Protein AF-C7J138-F1 (afdb_monomer_lite)

Sequence (191 aa):
WPRSAPASRGGRRAARASAFHPDVSRAVESLQAEFREVDRALALNSARVSAAFHAAHVAPHHFGGSTGYGHDDGGGREVLDSVFAQIVGAEAAIVRPQFFSGTHAIACALFALLRPGHELLAVAGPPYDTLEEVIGIRGSANVGSLKDFGVAYREVPQMVALIGMLLQMLSDLRPDAPSYKDLVVIRGARA

Radius of gyration: 26.56 Å; chains: 1; bounding box: 60×63×72 Å

pLDDT: mean 81.65, std 18.49, range [28.27, 98.25]

Secondary structure (DSSP, 8-state):
---PPP---------PPPSS-HHHHHHHHHTHHHHHHHHHHHHHHHHHHHHHHHHTT--GGGGS---SS-TT-TTHHHHHHHHHHHHHT-S-----TT--SHHHHHHHHHHHH--TT-EEEE-SSSPPHHHHHHHTSSS-TTSS-TTTTT-EEEEPPHHHHHHHHHHHHHHHTSTT----TT----PPPP-

InterPro domains:
  IPR009651 Putative methionine gamma-lyase [PF06838] (25-157)
  IPR009651 Putative methionine gamma-lyase [PTHR46658] (15-158)
  IPR015421 Pyridoxal phosphate-dependent transferase, major domain [G3DSA:3.40.640.10] (72-163)
  IPR015424 Pyridoxal phosphate-dependent transferase [SSF53383] (49-157)

Structure (mmCIF, N/CA/C/O backbone):
data_AF-C7J138-F1
#
_entry.id   AF-C7J138-F1
#
loop_
_atom_site.group_PDB
_atom_site.id
_atom_site.type_symbol
_atom_site.label_atom_id
_atom_site.label_alt_id
_atom_site.label_comp_id
_atom_site.label_asym_id
_atom_site.label_entity_id
_atom_site.label_seq_id
_atom_site.pdbx_PDB_ins_code
_atom_site.Cartn_x
_atom_site.Cartn_y
_atom_site.Cartn_z
_atom_site.occupancy
_atom_site.B_iso_or_equiv
_atom_site.auth_seq_id
_atom_site.auth_comp_id
_atom_site.auth_asym_id
_atom_site.auth_atom_id
_atom_site.pdbx_PDB_model_num
ATOM 1 N N . TRP A 1 1 ? 34.414 29.090 -50.075 1.00 43.50 1 TRP A N 1
ATOM 2 C CA . TRP A 1 1 ? 34.057 29.599 -48.734 1.00 43.50 1 TRP A CA 1
ATOM 3 C C . TRP A 1 1 ? 35.304 29.620 -47.855 1.00 43.50 1 TRP A C 1
ATOM 5 O O . TRP A 1 1 ? 36.028 28.629 -47.894 1.00 43.50 1 TRP A O 1
ATOM 15 N N . PRO A 1 2 ? 35.627 30.722 -47.150 1.00 48.31 2 PRO A N 1
ATOM 16 C CA . PRO A 1 2 ? 36.905 30.854 -46.454 1.00 48.31 2 PRO A CA 1
ATOM 17 C C . PRO A 1 2 ? 36.950 29.984 -45.191 1.00 48.31 2 PRO A C 1
ATOM 19 O O . PRO A 1 2 ? 35.950 29.825 -44.493 1.00 48.31 2 PRO A O 1
ATOM 22 N N . ARG A 1 3 ? 38.128 29.405 -44.932 1.00 47.16 3 ARG A N 1
ATOM 23 C CA . ARG A 1 3 ? 38.422 28.527 -43.794 1.00 47.16 3 ARG A CA 1
ATOM 24 C C . ARG A 1 3 ? 38.454 29.353 -42.508 1.00 47.16 3 ARG A C 1
ATOM 26 O O . ARG A 1 3 ? 39.366 30.153 -42.317 1.00 47.16 3 ARG A O 1
ATOM 33 N N . SER A 1 4 ? 37.478 29.160 -41.632 1.00 50.91 4 SER A N 1
ATOM 34 C CA . SER A 1 4 ? 37.487 29.724 -40.284 1.00 50.91 4 SER A CA 1
ATOM 35 C C . SER A 1 4 ? 38.568 29.036 -39.443 1.00 50.91 4 SER A C 1
ATOM 37 O O . SER A 1 4 ? 38.558 27.818 -39.273 1.00 50.91 4 SER A O 1
ATOM 39 N N . ALA A 1 5 ? 39.510 29.829 -38.931 1.00 52.00 5 ALA A N 1
ATOM 40 C CA . ALA A 1 5 ? 40.517 29.401 -37.965 1.00 52.00 5 ALA A CA 1
ATOM 41 C C . ALA A 1 5 ? 39.866 29.018 -36.614 1.00 52.00 5 ALA A C 1
ATOM 43 O O . ALA A 1 5 ? 38.832 29.587 -36.250 1.00 52.00 5 ALA A O 1
ATOM 44 N N . PRO A 1 6 ? 40.443 28.065 -35.857 1.00 50.09 6 PRO A N 1
ATOM 45 C CA . PRO A 1 6 ? 39.811 27.518 -34.663 1.00 50.09 6 PRO A CA 1
ATOM 46 C C . PRO A 1 6 ? 39.916 28.491 -33.483 1.00 50.09 6 PRO A C 1
ATOM 48 O O . PRO A 1 6 ? 41.004 28.793 -32.996 1.00 50.09 6 PRO A O 1
ATOM 51 N N . ALA A 1 7 ? 38.769 28.961 -32.992 1.00 51.12 7 ALA A N 1
ATOM 52 C CA . ALA A 1 7 ? 38.698 29.727 -31.756 1.00 51.12 7 ALA A CA 1
ATOM 53 C C . ALA A 1 7 ? 38.996 28.809 -30.560 1.00 51.12 7 ALA A C 1
ATOM 55 O O . ALA A 1 7 ? 38.211 27.923 -30.214 1.00 51.12 7 ALA A O 1
ATOM 56 N N . SER A 1 8 ? 40.135 29.050 -29.916 1.00 48.84 8 SER A N 1
ATOM 57 C CA . SER A 1 8 ? 40.562 28.454 -28.654 1.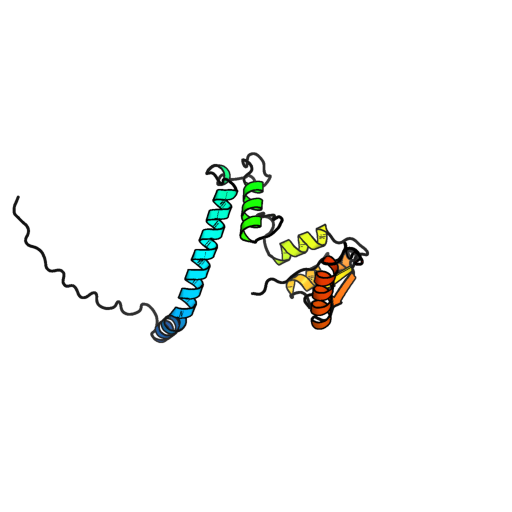00 48.84 8 SER A CA 1
ATOM 58 C C . SER A 1 8 ? 39.623 28.864 -27.512 1.00 48.84 8 SER A C 1
ATOM 60 O O . SER A 1 8 ? 39.899 29.764 -26.723 1.00 48.84 8 SER A O 1
ATOM 62 N N . ARG A 1 9 ? 38.484 28.178 -27.369 1.00 47.19 9 ARG A N 1
ATOM 63 C CA . ARG A 1 9 ? 37.630 28.290 -26.174 1.00 47.19 9 ARG A CA 1
ATOM 64 C C . ARG A 1 9 ? 38.213 27.476 -25.017 1.00 47.19 9 ARG A C 1
ATOM 66 O O . ARG A 1 9 ? 37.604 26.536 -24.523 1.00 47.19 9 ARG A O 1
ATOM 73 N N . GLY A 1 10 ? 39.387 27.887 -24.544 1.00 40.47 10 GLY A N 1
ATOM 74 C CA . GLY A 1 10 ? 39.937 27.502 -23.243 1.00 40.47 10 GLY A CA 1
ATOM 75 C C . GLY A 1 10 ? 39.242 28.254 -22.106 1.00 40.47 10 GLY A C 1
ATOM 76 O O . GLY A 1 10 ? 39.892 28.892 -21.284 1.00 40.47 10 GLY A O 1
ATOM 77 N N . GLY A 1 11 ? 37.908 28.247 -22.085 1.00 44.78 11 GLY A N 1
ATOM 78 C CA . GLY A 1 11 ? 37.133 28.812 -20.990 1.00 44.78 11 GLY A CA 1
ATOM 79 C C . GLY A 1 11 ? 37.154 27.829 -19.833 1.00 44.78 11 GLY A C 1
ATOM 80 O O . GLY A 1 11 ? 36.319 26.929 -19.787 1.00 44.78 11 GLY A O 1
ATOM 81 N N . ARG A 1 12 ? 38.119 27.981 -18.917 1.00 46.66 12 ARG A N 1
ATOM 82 C CA . ARG A 1 12 ? 38.079 27.354 -17.591 1.00 46.66 12 ARG A CA 1
ATOM 83 C C . ARG A 1 12 ? 36.708 27.660 -16.999 1.00 46.66 12 ARG A C 1
ATOM 85 O O . ARG A 1 12 ? 36.438 28.799 -16.629 1.00 46.66 12 ARG A O 1
ATOM 92 N N . ARG A 1 13 ? 35.823 26.662 -17.014 1.00 48.78 13 ARG A N 1
ATOM 93 C CA . ARG A 1 13 ? 34.465 26.734 -16.483 1.00 48.78 13 ARG A CA 1
ATOM 94 C C . ARG A 1 13 ? 34.622 27.033 -14.999 1.00 48.78 13 ARG A C 1
ATOM 96 O O . ARG A 1 13 ? 34.908 26.123 -14.229 1.00 48.78 13 ARG A O 1
ATOM 103 N N . ALA A 1 14 ? 34.554 28.320 -14.648 1.00 51.66 14 ALA A N 1
ATOM 104 C CA . ALA A 1 14 ? 34.588 28.784 -13.273 1.00 51.66 14 ALA A CA 1
ATOM 105 C C . ALA A 1 14 ? 33.637 27.884 -12.491 1.00 51.66 14 ALA A C 1
ATOM 107 O O . ALA A 1 14 ? 32.488 27.706 -12.918 1.00 51.66 14 ALA A O 1
ATOM 108 N N . ALA A 1 15 ? 34.155 27.231 -11.447 1.00 56.03 15 ALA A N 1
ATOM 109 C CA . ALA A 1 15 ? 33.352 26.415 -10.554 1.00 56.03 15 ALA A CA 1
ATOM 110 C C . ALA A 1 15 ? 32.132 27.263 -10.198 1.00 56.03 15 ALA A C 1
ATOM 112 O O . ALA A 1 15 ? 32.286 28.351 -9.642 1.00 56.03 15 ALA A O 1
ATOM 113 N N . ARG A 1 16 ? 30.949 26.853 -10.675 1.00 61.38 16 ARG A N 1
ATOM 114 C CA . ARG A 1 16 ? 29.717 27.602 -10.434 1.00 61.38 16 ARG A CA 1
ATOM 115 C C . ARG A 1 16 ? 29.637 27.751 -8.924 1.00 61.38 16 ARG A C 1
ATOM 117 O O . ARG A 1 16 ? 29.601 26.730 -8.241 1.00 61.38 16 ARG A O 1
ATOM 124 N N . ALA A 1 17 ? 29.690 28.990 -8.431 1.00 67.00 17 ALA A N 1
ATOM 125 C CA . ALA A 1 17 ? 29.470 29.270 -7.022 1.00 67.00 17 ALA A CA 1
ATOM 126 C C . ALA A 1 17 ? 28.215 28.498 -6.605 1.00 67.00 17 ALA A C 1
ATOM 128 O O . ALA A 1 17 ? 27.218 28.532 -7.335 1.00 67.00 17 ALA A O 1
ATOM 129 N N . SER A 1 18 ? 28.312 27.717 -5.526 1.00 72.69 18 SER A N 1
ATOM 130 C CA . SER A 1 18 ? 27.187 26.904 -5.071 1.00 72.69 18 SER A CA 1
ATOM 131 C C . SER A 1 18 ? 25.954 27.797 -4.955 1.00 72.69 18 SER A C 1
ATOM 133 O O . SER A 1 18 ? 26.021 28.871 -4.360 1.00 72.69 18 SER A O 1
ATOM 135 N N . ALA A 1 19 ? 24.839 27.375 -5.555 1.00 85.69 19 ALA A N 1
ATOM 136 C CA . ALA A 1 19 ? 23.574 28.105 -5.473 1.00 85.69 19 ALA A CA 1
ATOM 137 C C . ALA A 1 19 ? 23.004 28.112 -4.042 1.00 85.69 19 ALA A C 1
ATOM 139 O O . ALA A 1 19 ? 22.070 28.856 -3.751 1.00 85.69 19 ALA A O 1
ATOM 140 N N . PHE A 1 20 ? 23.558 27.275 -3.162 1.00 90.69 20 PHE A N 1
ATOM 141 C CA . PHE A 1 20 ? 23.113 27.097 -1.792 1.00 90.69 20 PHE A CA 1
ATOM 142 C C . PHE A 1 20 ? 24.075 27.745 -0.799 1.00 90.69 20 PHE A C 1
ATOM 144 O O . PHE A 1 20 ? 25.273 27.881 -1.055 1.00 90.69 20 PHE A O 1
ATOM 151 N N . HIS A 1 21 ? 23.545 28.091 0.377 1.00 94.88 21 HIS A N 1
ATOM 152 C CA . HIS A 1 21 ? 24.343 28.549 1.513 1.00 94.88 21 HIS A CA 1
ATOM 153 C C . HIS A 1 21 ? 25.529 27.591 1.775 1.00 94.88 21 HIS A C 1
ATOM 155 O O . HIS A 1 21 ? 25.367 26.374 1.607 1.00 94.88 21 HIS A O 1
ATOM 161 N N . PRO A 1 22 ? 26.711 28.079 2.201 1.00 93.56 22 PRO A N 1
ATOM 162 C CA . PRO A 1 22 ? 27.875 27.224 2.439 1.00 93.56 22 PRO A CA 1
ATOM 163 C C . PRO A 1 22 ? 27.611 26.049 3.390 1.00 93.56 22 PRO A C 1
ATOM 165 O O . PRO A 1 22 ? 28.106 24.954 3.140 1.00 93.56 22 PRO A O 1
ATOM 168 N N . ASP A 1 23 ? 26.792 26.236 4.431 1.00 95.94 23 ASP A N 1
ATOM 169 C CA . ASP A 1 23 ? 26.410 25.143 5.343 1.00 95.94 23 ASP A CA 1
ATOM 170 C C . ASP A 1 23 ? 25.598 24.047 4.652 1.00 95.94 23 ASP A C 1
ATOM 172 O O . ASP A 1 23 ? 25.861 22.865 4.853 1.00 95.94 23 ASP A O 1
ATOM 176 N N . VAL A 1 24 ? 24.654 24.433 3.788 1.00 95.69 24 VAL A N 1
ATOM 177 C CA . VAL A 1 24 ? 23.862 23.485 2.993 1.00 95.69 24 VAL A CA 1
ATOM 178 C C . VAL A 1 24 ? 24.769 22.745 2.015 1.00 95.69 24 VAL A C 1
ATOM 180 O O . VAL A 1 24 ? 24.649 21.536 1.862 1.00 95.69 24 VAL A O 1
ATOM 183 N N . SER 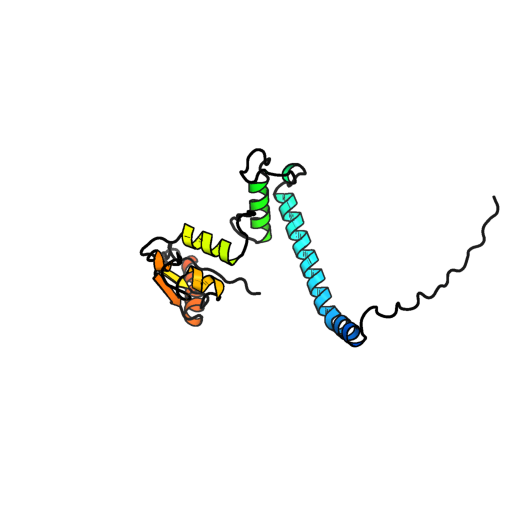A 1 25 ? 25.716 23.455 1.397 1.00 94.19 25 SER A N 1
ATOM 184 C CA . SER A 1 25 ? 26.681 22.853 0.471 1.00 94.19 25 SER A CA 1
ATOM 185 C C . SER A 1 25 ? 27.555 21.813 1.175 1.00 94.19 25 SER A C 1
ATOM 187 O O . SER A 1 25 ? 27.668 20.694 0.687 1.00 94.19 25 SER A O 1
ATOM 189 N N . ARG A 1 26 ? 28.085 22.133 2.365 1.00 95.44 26 ARG A N 1
ATOM 190 C CA . ARG A 1 26 ? 28.844 21.180 3.190 1.00 95.44 26 ARG A CA 1
ATOM 191 C C . ARG A 1 26 ? 28.007 19.975 3.614 1.00 95.44 26 ARG A C 1
ATOM 193 O O . ARG A 1 26 ? 28.499 18.853 3.558 1.00 95.44 26 ARG A O 1
ATOM 200 N N . ALA A 1 27 ? 26.752 20.189 4.011 1.00 96.12 27 ALA A N 1
ATOM 201 C CA . ALA A 1 27 ? 25.849 19.096 4.361 1.00 96.12 27 ALA A CA 1
ATOM 202 C C . ALA A 1 27 ? 25.601 18.168 3.157 1.00 96.12 27 ALA A C 1
ATOM 204 O O . ALA A 1 27 ? 25.760 16.956 3.271 1.00 96.12 27 ALA A O 1
ATOM 205 N N . VAL A 1 28 ? 25.305 18.726 1.979 1.00 94.19 28 VAL A N 1
ATOM 206 C CA . VAL A 1 28 ? 25.118 17.964 0.730 1.00 94.19 28 VAL A CA 1
ATOM 207 C C . VAL A 1 28 ? 26.385 17.212 0.316 1.00 94.19 28 VAL A C 1
ATOM 209 O O . VAL A 1 28 ? 26.294 16.080 -0.158 1.00 94.19 28 VAL A O 1
ATOM 212 N N . GLU A 1 29 ? 27.563 17.814 0.487 1.00 94.56 29 GLU A N 1
ATOM 213 C CA . GLU A 1 29 ? 28.852 17.159 0.235 1.00 94.56 29 GLU A CA 1
ATOM 214 C C . GLU A 1 29 ? 29.094 15.991 1.199 1.00 94.56 29 GLU A C 1
ATOM 216 O O . GLU A 1 29 ? 29.547 14.931 0.769 1.00 94.56 29 GLU A O 1
ATOM 221 N N . SER A 1 30 ? 28.740 16.144 2.480 1.00 96.75 30 SER A N 1
ATOM 222 C CA . SER A 1 30 ? 28.867 15.068 3.471 1.00 96.75 30 SER A CA 1
ATOM 223 C C . SER A 1 30 ? 27.940 13.877 3.208 1.00 96.75 30 SER A C 1
ATOM 225 O O . SER A 1 30 ? 28.296 12.765 3.574 1.00 96.75 30 SER A O 1
ATOM 227 N N . LEU A 1 31 ? 26.814 14.097 2.516 1.00 97.25 31 LEU A N 1
ATOM 228 C CA . LEU A 1 31 ? 25.791 13.085 2.213 1.00 97.25 31 LEU A CA 1
ATOM 229 C C . LEU A 1 31 ? 25.971 12.392 0.847 1.00 97.25 31 LEU A C 1
ATOM 231 O O . LEU A 1 31 ? 25.097 11.662 0.375 1.00 97.25 31 LEU A O 1
ATOM 235 N N . GLN A 1 32 ? 27.087 12.639 0.150 1.00 96.81 32 GLN A N 1
ATOM 236 C CA . GLN A 1 32 ? 27.304 12.094 -1.196 1.00 96.81 32 GLN A CA 1
ATOM 237 C C . GLN A 1 32 ? 27.364 10.563 -1.228 1.00 96.81 32 GLN A C 1
ATOM 239 O O . GLN A 1 32 ? 27.041 9.966 -2.256 1.00 96.81 32 GLN A O 1
ATOM 244 N N . ALA A 1 33 ? 27.798 9.913 -0.146 1.00 97.19 33 ALA A N 1
ATOM 245 C CA . ALA A 1 33 ? 27.823 8.456 -0.077 1.00 97.19 33 ALA A CA 1
ATOM 246 C C . ALA A 1 33 ? 26.398 7.885 0.002 1.00 97.19 33 ALA A C 1
ATOM 248 O O . ALA A 1 33 ? 26.063 6.960 -0.733 1.00 97.19 33 ALA A O 1
ATOM 249 N N . GLU A 1 34 ? 25.542 8.495 0.814 1.00 97.00 34 GLU A N 1
ATOM 250 C CA . GLU A 1 34 ? 24.139 8.149 1.012 1.00 97.00 34 GLU A CA 1
ATOM 251 C C . GLU A 1 34 ? 23.339 8.358 -0.276 1.00 97.00 34 GLU A C 1
ATOM 253 O O . GLU A 1 34 ? 22.579 7.478 -0.678 1.00 97.00 34 GLU A O 1
ATOM 258 N N . PHE A 1 35 ? 23.561 9.468 -0.989 1.00 97.38 35 PHE A N 1
ATOM 259 C CA . PHE A 1 35 ? 22.922 9.694 -2.289 1.00 97.38 35 PHE A CA 1
ATOM 260 C C . PHE A 1 35 ? 23.319 8.646 -3.330 1.00 97.38 35 PHE A C 1
ATOM 262 O O . PHE A 1 35 ? 22.464 8.190 -4.083 1.00 97.38 35 PHE A O 1
ATOM 269 N N . ARG A 1 36 ? 24.576 8.181 -3.331 1.00 97.88 36 ARG A N 1
ATOM 270 C CA . ARG A 1 36 ? 24.994 7.081 -4.216 1.00 97.88 36 ARG A CA 1
ATOM 271 C C . ARG A 1 36 ? 24.290 5.766 -3.888 1.00 97.88 36 ARG A C 1
ATOM 273 O O . ARG A 1 36 ? 23.996 5.004 -4.807 1.00 97.88 36 ARG A O 1
ATOM 280 N N . GLU A 1 37 ? 24.020 5.483 -2.616 1.00 97.69 37 GLU A N 1
ATOM 281 C CA . GLU A 1 37 ? 23.239 4.301 -2.231 1.00 97.69 37 GLU A CA 1
ATOM 282 C C . GLU A 1 37 ? 21.772 4.427 -2.657 1.00 97.69 37 GLU A C 1
ATOM 284 O O . GLU A 1 37 ? 21.198 3.467 -3.177 1.00 97.69 37 GLU A O 1
ATOM 289 N N . VAL A 1 38 ? 21.187 5.623 -2.544 1.00 96.69 38 VAL A N 1
ATOM 290 C CA . VAL A 1 38 ? 19.847 5.909 -3.080 1.00 96.69 38 VAL A CA 1
ATOM 291 C C . VAL A 1 38 ? 19.811 5.727 -4.601 1.00 96.69 38 VAL A C 1
ATOM 293 O O . VAL A 1 38 ? 18.908 5.060 -5.102 1.00 96.69 38 VAL A O 1
ATOM 296 N N . ASP A 1 39 ? 20.807 6.227 -5.339 1.00 98.25 39 ASP A N 1
ATOM 297 C CA . ASP A 1 39 ? 20.901 6.063 -6.798 1.00 98.25 39 ASP A CA 1
ATOM 298 C C . ASP A 1 39 ? 21.000 4.584 -7.205 1.00 98.25 39 ASP A C 1
ATOM 300 O O . ASP A 1 39 ? 20.366 4.143 -8.168 1.00 98.25 39 ASP A O 1
ATOM 304 N N . ARG A 1 40 ? 21.762 3.782 -6.449 1.00 97.81 40 ARG A N 1
ATOM 305 C CA . ARG A 1 40 ? 21.845 2.326 -6.647 1.00 97.81 40 ARG A CA 1
ATOM 306 C C . ARG A 1 40 ? 20.496 1.653 -6.412 1.00 97.81 40 ARG A C 1
ATOM 308 O O . ARG A 1 40 ? 20.063 0.855 -7.245 1.00 97.81 40 ARG A O 1
ATOM 315 N N . ALA A 1 41 ? 19.815 1.983 -5.315 1.00 94.44 41 ALA A N 1
ATOM 316 C CA . ALA A 1 41 ? 18.488 1.452 -5.014 1.00 94.44 41 ALA A CA 1
ATOM 317 C C . ALA A 1 41 ? 17.458 1.853 -6.084 1.00 94.44 41 ALA A C 1
ATOM 319 O O . ALA A 1 41 ? 16.662 1.020 -6.522 1.00 94.44 41 ALA A O 1
ATOM 320 N N . LEU A 1 42 ? 17.512 3.099 -6.564 1.00 97.38 42 LEU A N 1
ATOM 321 C CA . LEU A 1 42 ? 16.675 3.599 -7.652 1.00 97.38 42 LEU A CA 1
ATOM 322 C C . LEU A 1 42 ? 16.904 2.811 -8.944 1.00 97.38 42 LEU A C 1
ATOM 324 O O . LEU A 1 42 ? 15.933 2.407 -9.583 1.00 97.38 42 LEU A O 1
ATOM 328 N N . ALA A 1 43 ? 18.160 2.555 -9.321 1.00 97.88 43 ALA A N 1
ATOM 329 C CA . ALA A 1 43 ? 18.486 1.771 -10.511 1.00 97.88 43 ALA A CA 1
ATOM 330 C C . ALA A 1 43 ? 17.941 0.334 -10.414 1.00 97.88 43 ALA A C 1
ATOM 332 O O . ALA A 1 43 ? 17.319 -0.159 -11.358 1.00 97.88 43 ALA A O 1
ATOM 333 N N . LEU A 1 44 ? 18.104 -0.316 -9.256 1.00 96.06 44 LEU A N 1
ATOM 334 C CA . LEU A 1 44 ? 17.579 -1.662 -9.004 1.00 96.06 44 LEU A CA 1
ATOM 335 C C . LEU A 1 44 ? 16.048 -1.704 -9.076 1.00 96.06 44 LEU A C 1
ATOM 337 O O . LEU A 1 44 ? 15.481 -2.574 -9.736 1.00 96.06 44 LEU A O 1
ATOM 341 N N . ASN A 1 45 ? 15.368 -0.754 -8.434 1.00 94.69 45 ASN A N 1
ATOM 342 C CA . ASN A 1 45 ? 13.908 -0.692 -8.446 1.00 94.69 45 ASN A CA 1
ATOM 343 C C . ASN A 1 45 ? 13.361 -0.332 -9.833 1.00 94.69 45 ASN A C 1
ATOM 345 O O . ASN A 1 45 ? 12.382 -0.930 -10.269 1.00 94.69 45 ASN A O 1
ATOM 349 N N . SER A 1 46 ? 14.030 0.554 -10.574 1.00 97.25 46 SER A N 1
ATOM 350 C CA . SER A 1 46 ? 13.664 0.872 -11.961 1.00 97.25 46 SER A CA 1
ATOM 351 C C . SER A 1 46 ? 13.749 -0.364 -12.862 1.00 97.25 46 SER A C 1
ATOM 353 O O . SER A 1 46 ? 12.859 -0.599 -13.679 1.00 97.25 46 SER A O 1
ATOM 355 N N . ALA A 1 47 ? 14.776 -1.201 -12.678 1.00 96.75 47 ALA A N 1
ATOM 356 C CA . ALA A 1 47 ? 14.898 -2.467 -13.396 1.00 96.75 47 ALA A CA 1
ATOM 357 C C . ALA A 1 47 ? 13.777 -3.458 -13.030 1.00 96.75 47 ALA A C 1
ATOM 359 O O . ALA A 1 47 ? 13.223 -4.092 -13.926 1.00 96.75 47 ALA A O 1
ATOM 360 N N . ARG A 1 48 ? 13.391 -3.553 -11.747 1.00 94.94 48 ARG A N 1
ATOM 361 C CA . ARG A 1 48 ? 12.257 -4.388 -11.295 1.00 94.94 48 ARG A CA 1
ATOM 362 C C . ARG A 1 48 ? 10.935 -3.953 -11.924 1.00 94.94 48 ARG A C 1
ATOM 364 O O . ARG A 1 48 ? 10.201 -4.795 -12.427 1.00 94.94 48 ARG A O 1
ATOM 371 N N . VAL A 1 49 ? 10.662 -2.647 -11.943 1.00 97.12 49 VAL A N 1
ATOM 372 C CA . VAL A 1 49 ? 9.458 -2.087 -12.576 1.00 97.12 49 VAL A CA 1
ATOM 373 C C . VAL A 1 49 ? 9.446 -2.396 -14.073 1.00 97.12 49 VAL A C 1
ATOM 375 O O . VAL A 1 49 ? 8.452 -2.904 -14.582 1.00 97.12 49 VAL A O 1
ATOM 378 N N . SER A 1 50 ? 10.560 -2.159 -14.770 1.00 97.88 50 SER A N 1
ATOM 379 C CA . SER A 1 50 ? 10.685 -2.455 -16.204 1.00 97.88 50 SER A CA 1
ATOM 380 C C . SER A 1 50 ? 10.467 -3.943 -16.512 1.00 97.88 50 SER A C 1
ATOM 382 O O . SER A 1 50 ? 9.725 -4.289 -17.432 1.00 97.88 50 SER A O 1
ATOM 384 N N . ALA A 1 51 ? 11.047 -4.834 -15.703 1.00 97.56 51 ALA A N 1
ATOM 385 C CA . ALA A 1 51 ? 10.858 -6.275 -15.838 1.00 97.56 51 ALA A CA 1
ATOM 386 C C . ALA A 1 51 ? 9.394 -6.692 -15.614 1.00 97.56 51 ALA A C 1
ATOM 388 O O . ALA A 1 51 ? 8.865 -7.465 -16.410 1.00 97.56 51 ALA A O 1
ATOM 389 N N . ALA A 1 52 ? 8.725 -6.142 -14.595 1.00 97.25 52 ALA A N 1
ATOM 390 C CA . ALA A 1 52 ? 7.310 -6.408 -14.332 1.00 97.25 52 ALA A CA 1
ATOM 391 C C . ALA A 1 52 ? 6.409 -5.915 -15.478 1.00 97.25 52 ALA A C 1
ATOM 393 O O . ALA A 1 52 ? 5.506 -6.628 -15.910 1.00 97.25 52 ALA A O 1
ATOM 394 N N . PHE A 1 53 ? 6.692 -4.731 -16.032 1.00 97.75 53 PHE A N 1
ATOM 395 C CA . PHE A 1 53 ? 5.977 -4.202 -17.199 1.00 97.75 53 PHE A CA 1
ATOM 396 C C . PHE A 1 53 ? 6.133 -5.115 -18.418 1.00 97.75 53 PHE A C 1
ATOM 398 O O . PHE A 1 53 ? 5.162 -5.380 -19.127 1.00 97.75 53 PHE A O 1
ATOM 405 N N . HIS A 1 54 ? 7.350 -5.608 -18.661 1.00 97.69 54 HIS A N 1
ATOM 406 C CA . HIS A 1 54 ? 7.619 -6.533 -19.755 1.00 97.69 54 HIS A CA 1
ATOM 407 C C . HIS A 1 54 ? 6.895 -7.873 -19.563 1.00 97.69 54 HIS A C 1
ATOM 409 O O . HIS A 1 54 ? 6.241 -8.348 -20.490 1.00 97.69 54 HIS A O 1
ATOM 415 N N . ALA A 1 55 ? 6.968 -8.452 -18.360 1.00 96.88 55 ALA A N 1
ATOM 416 C CA . ALA A 1 55 ? 6.339 -9.728 -18.026 1.00 96.88 55 ALA A CA 1
ATOM 417 C C . ALA A 1 55 ? 4.805 -9.679 -18.109 1.00 96.88 55 ALA A C 1
ATOM 419 O O . ALA A 1 55 ? 4.184 -10.651 -18.526 1.00 96.88 55 ALA A O 1
ATOM 420 N N . ALA A 1 56 ? 4.194 -8.547 -17.755 1.00 95.44 56 ALA A N 1
ATOM 421 C CA . ALA A 1 56 ? 2.751 -8.336 -17.867 1.00 95.44 56 ALA A CA 1
ATOM 422 C C . ALA A 1 56 ? 2.300 -7.861 -19.264 1.00 95.44 56 ALA A C 1
ATOM 424 O O . ALA A 1 56 ? 1.141 -7.494 -19.441 1.00 95.44 56 ALA A O 1
ATOM 425 N N . HIS A 1 57 ? 3.204 -7.836 -20.254 1.00 95.56 57 HIS A N 1
ATOM 426 C CA . HIS A 1 57 ? 2.932 -7.374 -21.619 1.00 95.56 57 HIS A CA 1
ATOM 427 C C . HIS A 1 57 ? 2.250 -5.996 -21.670 1.00 95.56 57 HIS A C 1
ATOM 429 O O . HIS A 1 57 ? 1.321 -5.768 -22.449 1.00 95.56 57 HIS A O 1
ATOM 435 N N . VAL A 1 58 ? 2.715 -5.056 -20.837 1.00 96.25 58 VAL A N 1
ATOM 436 C CA . VAL A 1 58 ? 2.150 -3.706 -20.791 1.00 96.25 58 VAL A CA 1
ATOM 437 C C . VAL A 1 58 ? 2.291 -3.036 -22.163 1.00 96.25 58 VAL A C 1
ATOM 439 O O . VAL A 1 58 ? 3.396 -2.853 -22.672 1.00 96.25 58 VAL A O 1
ATOM 442 N N . ALA A 1 59 ? 1.163 -2.644 -22.752 1.00 94.31 59 ALA A N 1
ATOM 443 C CA . ALA A 1 59 ? 1.075 -2.026 -24.067 1.00 94.31 59 ALA A CA 1
ATOM 444 C C . ALA A 1 59 ? 0.412 -0.635 -23.989 1.00 94.31 59 ALA A C 1
ATOM 446 O O . ALA A 1 59 ? -0.260 -0.330 -23.003 1.00 94.31 59 ALA A O 1
ATOM 447 N N . PRO A 1 60 ? 0.547 0.215 -25.030 1.00 92.50 60 PRO A N 1
ATOM 448 C CA . PRO A 1 60 ? 0.020 1.583 -25.029 1.00 92.50 60 PRO A CA 1
ATOM 449 C C . PRO A 1 60 ? -1.463 1.718 -24.654 1.00 92.50 60 PRO A C 1
ATOM 451 O O . PRO A 1 60 ? -1.838 2.700 -24.023 1.00 92.50 60 PRO A O 1
ATOM 454 N N . HIS A 1 61 ? -2.303 0.736 -24.999 1.00 90.81 61 HIS A N 1
ATOM 455 C CA . HIS A 1 61 ? -3.733 0.775 -24.683 1.00 90.81 61 HIS A CA 1
ATOM 456 C C . HIS A 1 61 ? -4.026 0.665 -23.177 1.00 90.81 61 HIS A C 1
ATOM 458 O O . HIS A 1 61 ? -5.008 1.244 -22.727 1.00 90.81 61 HIS A O 1
ATOM 464 N N . HIS A 1 62 ? -3.154 0.029 -22.382 1.00 92.25 62 HIS A N 1
ATOM 465 C CA . HIS A 1 62 ? -3.296 -0.002 -20.919 1.00 92.25 62 HIS A CA 1
ATOM 466 C C . HIS A 1 62 ? -3.075 1.374 -20.268 1.00 92.25 62 HIS A C 1
ATOM 468 O O . HIS A 1 62 ? -3.481 1.583 -19.131 1.00 92.25 62 HIS A O 1
ATOM 474 N N . PHE A 1 63 ? -2.438 2.319 -20.971 1.00 90.19 63 PHE A N 1
ATOM 475 C CA . PHE A 1 63 ? -2.279 3.705 -20.511 1.00 90.19 63 PHE A CA 1
ATOM 476 C C . PHE A 1 63 ? -3.456 4.604 -20.915 1.00 90.19 63 PHE A C 1
ATOM 478 O O . PHE A 1 63 ? -3.412 5.816 -20.695 1.00 90.19 63 PHE A O 1
ATOM 485 N N . GLY A 1 64 ? -4.496 4.034 -21.533 1.00 87.00 64 GLY A N 1
ATOM 486 C CA . GLY A 1 64 ? -5.744 4.736 -21.792 1.00 87.00 64 GLY A CA 1
ATOM 487 C C . GLY A 1 64 ? -6.437 5.170 -20.497 1.00 87.00 64 GLY A C 1
ATOM 488 O O . GLY A 1 64 ? -6.189 4.642 -19.413 1.00 87.00 64 GLY A O 1
ATOM 489 N N . GLY A 1 65 ? -7.325 6.156 -20.605 1.00 82.31 65 GLY A N 1
ATOM 490 C CA . GLY A 1 65 ? -8.194 6.524 -19.490 1.00 82.31 65 GLY A CA 1
ATOM 491 C C . GLY A 1 65 ? -9.225 5.430 -19.191 1.00 82.31 65 GLY A C 1
ATOM 492 O O . GLY A 1 65 ? -9.615 4.676 -20.076 1.00 82.31 65 GLY A O 1
ATOM 493 N N . SER A 1 66 ? -9.716 5.390 -17.953 1.00 82.94 66 SER A N 1
ATOM 494 C CA . SER A 1 66 ? -10.861 4.568 -17.545 1.00 82.94 66 SER A CA 1
ATOM 495 C C . SER A 1 66 ? -11.916 5.456 -16.887 1.00 82.94 66 SER A C 1
ATOM 497 O O . SER A 1 66 ? -11.584 6.455 -16.249 1.00 82.94 66 SER A O 1
ATOM 499 N N . THR A 1 67 ? -13.192 5.075 -16.988 1.00 82.81 67 THR A N 1
ATOM 500 C CA . THR A 1 67 ? -14.299 5.745 -16.276 1.00 82.81 67 THR A CA 1
ATOM 501 C C . THR A 1 67 ? -14.268 5.514 -14.764 1.00 82.81 67 THR A C 1
ATOM 503 O O . THR A 1 67 ? -15.035 6.129 -14.030 1.00 82.81 67 THR A O 1
ATOM 506 N N . GLY A 1 68 ? -13.419 4.602 -14.283 1.00 79.69 68 GLY A N 1
ATOM 507 C CA . GLY A 1 68 ? -13.392 4.198 -12.879 1.00 79.69 68 GLY A CA 1
ATOM 508 C C . GLY A 1 68 ? -14.341 3.043 -12.542 1.00 79.69 68 GLY A C 1
ATOM 509 O O . GLY A 1 68 ? -14.250 2.513 -11.435 1.00 79.69 68 GLY A O 1
ATOM 510 N N . TYR A 1 69 ? -15.148 2.560 -13.492 1.00 82.00 69 TYR A N 1
ATOM 511 C CA . TYR A 1 69 ? -15.961 1.344 -13.327 1.00 82.00 69 TYR A CA 1
ATOM 512 C C . TYR A 1 69 ? -15.300 0.074 -13.883 1.00 82.00 69 TYR A C 1
ATOM 514 O O . TYR A 1 69 ? -15.687 -1.022 -13.496 1.00 82.00 69 TYR A O 1
ATOM 522 N N . GLY A 1 70 ? -14.260 0.206 -14.715 1.00 78.88 70 GLY A N 1
ATOM 523 C CA . GLY A 1 70 ? -13.588 -0.932 -15.365 1.00 78.88 70 GLY A CA 1
ATOM 524 C C . GLY A 1 70 ? -14.218 -1.345 -16.698 1.00 78.88 70 GLY A C 1
ATOM 525 O O . GLY A 1 70 ? -13.849 -2.362 -17.264 1.00 78.88 70 GLY A O 1
ATOM 526 N N . HIS A 1 71 ? -15.170 -0.567 -17.216 1.00 81.62 71 HIS A N 1
ATOM 527 C CA . HIS A 1 71 ? -15.633 -0.734 -18.592 1.00 81.62 71 HIS A CA 1
ATOM 528 C C . HIS A 1 71 ? -14.564 -0.250 -19.570 1.00 81.62 71 HIS A C 1
ATOM 530 O O . HIS A 1 71 ? -13.951 0.794 -19.330 1.00 81.62 71 HIS A O 1
ATOM 536 N N . ASP A 1 72 ? -14.392 -1.001 -20.659 1.00 79.75 72 ASP A N 1
ATOM 537 C CA . ASP A 1 72 ? -13.544 -0.656 -21.803 1.00 79.75 72 ASP A CA 1
ATOM 538 C C . ASP A 1 72 ? -12.093 -0.285 -21.440 1.00 79.75 72 ASP A C 1
ATOM 540 O O . ASP A 1 72 ? -11.444 0.477 -22.152 1.00 79.75 72 ASP A O 1
ATOM 544 N N . ASP A 1 73 ? -11.556 -0.824 -20.341 1.00 85.06 73 ASP A N 1
ATOM 545 C CA . ASP A 1 73 ? -10.194 -0.520 -19.881 1.00 85.06 73 ASP A CA 1
ATOM 546 C C . ASP A 1 73 ? -9.115 -1.429 -20.494 1.00 85.06 73 ASP A C 1
ATOM 548 O O . ASP A 1 73 ? -7.942 -1.342 -20.128 1.00 85.06 73 ASP A O 1
ATOM 552 N N . GLY A 1 74 ? -9.502 -2.307 -21.425 1.00 83.69 74 GLY A N 1
ATOM 553 C CA . GLY A 1 74 ? -8.591 -3.209 -22.126 1.00 83.69 74 GLY A CA 1
ATOM 554 C C . GLY A 1 74 ? -7.837 -4.171 -21.205 1.00 83.69 74 GLY A C 1
ATOM 555 O O . GLY A 1 74 ? -6.749 -4.596 -21.572 1.00 83.69 74 GLY A O 1
ATOM 556 N N . GLY A 1 75 ? -8.364 -4.480 -20.013 1.00 88.94 75 GLY A N 1
ATOM 557 C CA . GLY A 1 75 ? -7.656 -5.288 -19.014 1.00 88.94 75 GLY A CA 1
ATOM 558 C C . GLY A 1 75 ? -6.567 -4.515 -18.261 1.00 88.94 75 GLY A C 1
ATOM 559 O O . GLY A 1 75 ? -5.714 -5.105 -17.596 1.00 88.94 75 GLY A O 1
ATOM 560 N N . GLY A 1 76 ? -6.560 -3.180 -18.369 1.00 91.44 76 GLY A N 1
ATOM 561 C CA . GLY A 1 76 ? -5.565 -2.321 -17.733 1.00 91.44 76 GLY A CA 1
ATOM 562 C C . GLY A 1 76 ? -5.546 -2.452 -16.208 1.00 91.44 76 GLY A C 1
ATOM 563 O O . GLY A 1 76 ? -4.482 -2.319 -15.605 1.00 91.44 76 GLY A O 1
ATOM 564 N N . ARG A 1 77 ? -6.686 -2.763 -15.574 1.00 91.44 77 ARG A N 1
ATOM 565 C CA . ARG A 1 77 ? -6.777 -3.001 -14.123 1.00 91.44 77 ARG A CA 1
ATOM 566 C C . ARG A 1 77 ? -6.054 -4.261 -13.690 1.00 91.44 77 ARG A C 1
ATOM 568 O O . ARG A 1 77 ? -5.248 -4.209 -12.767 1.00 91.44 77 ARG A O 1
ATOM 575 N N . GLU A 1 78 ? -6.339 -5.373 -14.349 1.00 91.69 78 GLU A N 1
ATOM 576 C CA . GLU A 1 78 ? -5.752 -6.673 -14.050 1.00 91.69 78 GLU A CA 1
ATOM 577 C C . GLU A 1 78 ? -4.245 -6.639 -14.318 1.00 91.69 78 GLU A C 1
ATOM 579 O O . GLU A 1 78 ? -3.448 -7.135 -13.519 1.00 91.69 78 GLU A O 1
ATOM 584 N N . VAL A 1 79 ? -3.837 -5.973 -15.403 1.00 94.69 79 VAL A N 1
ATOM 585 C CA . VAL A 1 79 ? -2.425 -5.746 -15.713 1.00 94.69 79 VAL A CA 1
ATOM 586 C C . VAL A 1 79 ? -1.761 -4.887 -14.638 1.00 94.69 79 VAL A C 1
ATOM 588 O O . VAL A 1 79 ? -0.706 -5.278 -14.141 1.00 94.69 79 VAL A O 1
ATOM 591 N N . LEU A 1 80 ? -2.374 -3.778 -14.213 1.00 94.25 80 LEU A N 1
ATOM 592 C CA . LEU A 1 80 ? -1.851 -2.938 -13.131 1.00 94.25 80 LEU A CA 1
ATOM 593 C C . LEU A 1 80 ? -1.671 -3.725 -11.824 1.00 94.25 80 LEU A C 1
ATOM 595 O O . LEU A 1 80 ? -0.608 -3.651 -11.207 1.00 94.25 80 LEU A O 1
ATOM 599 N N . ASP A 1 81 ? -2.681 -4.499 -11.430 1.00 95.00 81 ASP A N 1
ATOM 600 C CA . ASP A 1 81 ? -2.648 -5.347 -10.236 1.00 95.00 81 ASP A CA 1
ATOM 601 C C . ASP A 1 81 ? -1.514 -6.374 -10.322 1.00 95.00 81 ASP A C 1
ATOM 603 O O . ASP A 1 81 ? -0.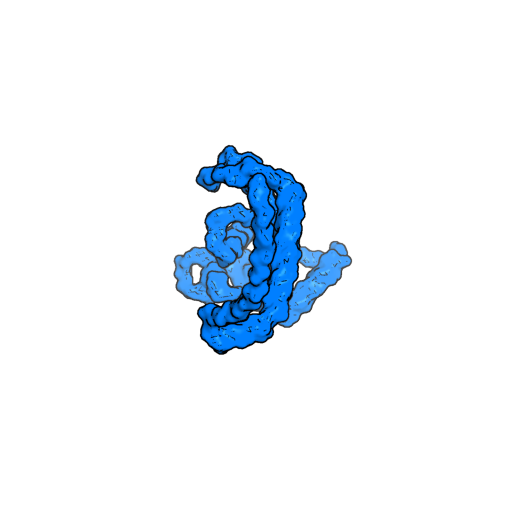714 -6.504 -9.393 1.00 95.00 81 ASP A O 1
ATOM 607 N N . SER A 1 82 ? -1.379 -7.049 -11.466 1.00 95.88 82 SER A N 1
ATOM 608 C CA . SER A 1 82 ? -0.319 -8.038 -11.682 1.00 95.88 82 SER A CA 1
ATOM 609 C C . SER A 1 82 ? 1.085 -7.422 -11.642 1.00 95.88 82 SER A C 1
ATOM 611 O O . SER A 1 82 ? 1.993 -7.989 -11.031 1.00 95.88 82 SER A O 1
ATOM 613 N N . VAL A 1 83 ? 1.267 -6.237 -12.235 1.00 97.19 83 VAL A N 1
ATOM 614 C CA . VAL A 1 83 ? 2.537 -5.503 -12.233 1.00 97.19 83 VAL A CA 1
ATOM 615 C C . VAL A 1 83 ? 2.922 -5.122 -10.809 1.00 97.19 83 VAL A C 1
ATOM 617 O O . VAL A 1 83 ? 4.060 -5.346 -10.398 1.00 97.19 83 VAL A O 1
ATOM 620 N N . PHE A 1 84 ? 1.981 -4.586 -10.030 1.00 96.00 84 PHE A N 1
ATOM 621 C CA . PHE A 1 84 ? 2.245 -4.230 -8.640 1.00 96.00 84 PHE A CA 1
ATOM 622 C C . PHE A 1 84 ? 2.557 -5.454 -7.782 1.00 96.00 84 PHE A C 1
ATOM 624 O O . PHE A 1 84 ? 3.535 -5.407 -7.039 1.00 96.00 84 PHE A O 1
ATOM 631 N N . ALA A 1 85 ? 1.802 -6.549 -7.923 1.00 95.81 85 ALA A N 1
ATOM 632 C CA . ALA A 1 85 ? 2.068 -7.802 -7.213 1.00 95.81 85 ALA A CA 1
ATOM 633 C C . ALA A 1 85 ? 3.505 -8.290 -7.456 1.00 95.81 85 ALA A C 1
ATOM 635 O O . ALA A 1 85 ? 4.227 -8.593 -6.506 1.00 95.81 85 ALA A O 1
ATOM 636 N N . GLN A 1 86 ? 3.967 -8.255 -8.711 1.00 94.88 86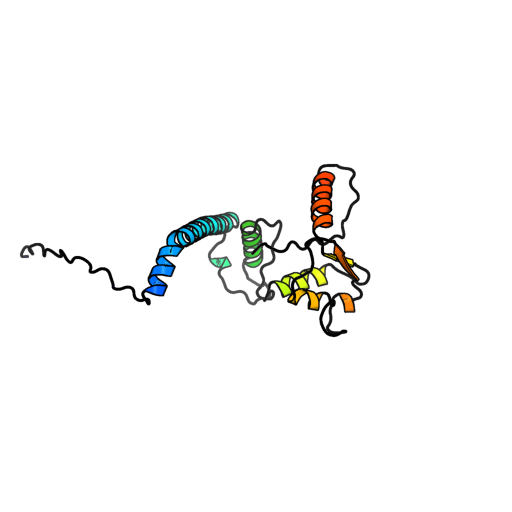 GLN A N 1
ATOM 637 C CA . GLN A 1 86 ? 5.344 -8.610 -9.062 1.00 94.88 86 GLN A CA 1
ATOM 638 C C . GLN A 1 86 ? 6.382 -7.651 -8.461 1.00 94.88 86 GLN A C 1
ATOM 640 O O . GLN A 1 86 ? 7.394 -8.106 -7.931 1.00 94.88 86 GLN A O 1
ATOM 645 N N . ILE A 1 87 ? 6.145 -6.334 -8.514 1.00 93.56 87 ILE A N 1
ATOM 646 C CA . ILE A 1 87 ? 7.086 -5.325 -7.994 1.00 93.56 87 ILE A CA 1
ATOM 647 C C . ILE A 1 87 ? 7.289 -5.476 -6.484 1.00 93.56 87 ILE A C 1
ATOM 649 O O . ILE A 1 87 ? 8.423 -5.382 -6.011 1.00 93.56 87 ILE A O 1
ATOM 653 N N . VAL A 1 88 ? 6.208 -5.698 -5.730 1.00 90.00 88 VAL A N 1
ATOM 654 C CA . VAL A 1 88 ? 6.274 -5.824 -4.265 1.00 90.00 88 VAL A CA 1
ATOM 655 C C . VAL A 1 88 ? 6.555 -7.252 -3.787 1.00 90.00 88 VAL A C 1
ATOM 657 O O . VAL A 1 88 ? 6.758 -7.458 -2.593 1.00 90.00 88 VAL A O 1
ATOM 660 N N . GLY A 1 89 ? 6.587 -8.233 -4.696 1.00 90.75 89 GLY A N 1
ATOM 661 C CA . GLY A 1 89 ? 6.788 -9.644 -4.363 1.00 90.75 89 GLY A CA 1
ATOM 662 C C . GLY A 1 89 ? 5.616 -10.257 -3.591 1.00 90.75 89 GLY A C 1
ATOM 663 O O . GLY A 1 89 ? 5.835 -11.071 -2.696 1.00 90.75 89 GLY A O 1
ATOM 664 N N . ALA A 1 90 ? 4.389 -9.840 -3.903 1.00 91.62 90 ALA A N 1
ATOM 665 C CA . ALA A 1 90 ? 3.164 -10.364 -3.311 1.00 91.62 90 ALA A CA 1
ATOM 666 C C . ALA A 1 90 ? 2.492 -11.385 -4.240 1.00 91.62 90 ALA A C 1
ATOM 668 O O . ALA A 1 90 ? 2.645 -11.332 -5.458 1.00 91.62 90 ALA A O 1
ATOM 669 N N . GLU A 1 91 ? 1.703 -12.291 -3.661 1.00 93.81 91 GLU A N 1
ATOM 670 C CA . GLU A 1 91 ? 0.911 -13.274 -4.417 1.00 93.81 91 GLU A CA 1
ATOM 671 C C . GLU A 1 91 ? -0.183 -12.602 -5.260 1.00 93.81 91 GLU A C 1
ATOM 673 O O . GLU A 1 91 ? -0.512 -13.062 -6.351 1.00 93.81 91 GLU A O 1
ATOM 678 N N . ALA A 1 92 ? -0.729 -11.493 -4.758 1.00 93.06 92 ALA A N 1
ATOM 679 C CA . ALA A 1 92 ? -1.721 -10.667 -5.428 1.00 93.06 92 ALA A CA 1
ATOM 680 C C . ALA A 1 92 ? -1.612 -9.214 -4.945 1.00 93.06 92 ALA A C 1
ATOM 682 O O . ALA A 1 92 ? -1.119 -8.941 -3.849 1.00 93.06 92 ALA A O 1
ATOM 683 N N . ALA A 1 93 ? -2.112 -8.282 -5.753 1.00 94.00 93 ALA A N 1
ATOM 684 C CA . ALA A 1 93 ? -2.262 -6.883 -5.378 1.00 94.00 93 ALA A CA 1
ATOM 685 C C . ALA A 1 93 ? -3.585 -6.337 -5.919 1.00 94.00 93 ALA A C 1
ATOM 687 O O . ALA A 1 93 ? -4.126 -6.851 -6.893 1.00 94.00 93 ALA A O 1
ATOM 688 N N . ILE A 1 94 ? -4.095 -5.289 -5.275 1.00 92.94 94 ILE A N 1
ATOM 689 C CA . ILE A 1 94 ? -5.222 -4.502 -5.774 1.00 92.94 94 ILE A CA 1
ATOM 690 C C . ILE A 1 94 ? -4.813 -3.035 -5.707 1.00 92.94 94 ILE A C 1
ATOM 692 O O . ILE A 1 94 ? -4.535 -2.511 -4.629 1.00 92.94 94 ILE A O 1
ATOM 696 N N . VAL A 1 95 ? -4.796 -2.362 -6.854 1.00 91.62 95 VAL A N 1
ATOM 697 C CA . VAL A 1 95 ? -4.361 -0.967 -6.980 1.00 91.62 95 VAL A CA 1
ATOM 698 C C . VAL A 1 95 ? -5.496 -0.131 -7.530 1.00 91.62 95 VAL A C 1
ATOM 700 O O . VAL A 1 95 ? -5.870 -0.235 -8.699 1.00 91.62 95 VAL A O 1
ATOM 703 N N . ARG A 1 96 ? -6.094 0.698 -6.678 1.00 89.88 96 ARG A N 1
ATOM 704 C CA . ARG A 1 96 ? -7.304 1.443 -7.028 1.00 89.88 96 ARG A CA 1
ATOM 705 C C . ARG A 1 96 ? -7.233 2.877 -6.513 1.00 89.88 96 ARG A C 1
ATOM 707 O O . ARG A 1 96 ? -6.828 3.066 -5.368 1.00 89.88 96 ARG A O 1
ATOM 714 N N . PRO A 1 97 ? -7.702 3.874 -7.287 1.00 88.00 97 PRO A N 1
ATOM 715 C CA . PRO A 1 97 ? -7.812 5.256 -6.811 1.00 88.00 97 PRO A CA 1
ATOM 716 C C . PRO A 1 97 ? -8.659 5.408 -5.538 1.00 88.00 97 PRO A C 1
ATOM 718 O O . PRO A 1 97 ? -8.496 6.371 -4.798 1.00 88.00 97 PRO A O 1
ATOM 721 N N . GLN A 1 98 ? -9.560 4.457 -5.269 1.00 89.62 98 GLN A N 1
ATOM 722 C CA . GLN A 1 98 ? -10.396 4.431 -4.069 1.00 89.62 98 GLN A CA 1
ATOM 723 C C . GLN A 1 98 ? -9.598 4.118 -2.785 1.00 89.62 98 GLN A C 1
ATOM 725 O O . GLN A 1 98 ? -10.041 4.469 -1.692 1.00 89.62 98 GLN A O 1
ATOM 730 N N . PHE A 1 99 ? -8.406 3.514 -2.885 1.00 91.44 99 PHE A N 1
ATOM 731 C CA . PHE A 1 99 ? -7.489 3.358 -1.753 1.00 91.44 99 PHE A CA 1
ATOM 732 C C . PHE A 1 99 ? -6.632 4.617 -1.583 1.00 91.44 99 PHE A C 1
ATOM 734 O O . PHE A 1 99 ? -5.499 4.688 -2.047 1.00 91.44 99 PHE A O 1
ATOM 741 N N . PHE A 1 100 ? -7.180 5.627 -0.908 1.00 89.50 100 PHE A N 1
ATOM 742 C CA . PHE A 1 100 ? -6.523 6.931 -0.766 1.00 89.50 100 PHE A CA 1
ATOM 743 C C . PHE A 1 100 ? -5.400 6.985 0.292 1.00 89.50 100 PHE A C 1
ATOM 745 O O . PHE A 1 100 ? -4.621 7.934 0.293 1.00 89.50 100 PHE A O 1
ATOM 752 N N . SER A 1 101 ? -5.301 6.009 1.207 1.00 92.38 101 SER A N 1
ATOM 753 C CA . SER A 1 101 ? -4.226 5.936 2.211 1.00 92.38 101 SER A CA 1
ATOM 754 C C . SER A 1 101 ? -3.902 4.498 2.625 1.00 92.38 101 SER A C 1
ATOM 756 O O . SER A 1 101 ? -4.722 3.591 2.459 1.00 92.38 101 SER A O 1
ATOM 758 N N . GLY A 1 102 ? -2.716 4.293 3.213 1.00 90.31 102 GLY A N 1
ATOM 759 C CA . GLY A 1 102 ? -2.305 2.991 3.753 1.00 90.31 102 GLY A CA 1
ATOM 760 C C . GLY A 1 102 ? -3.232 2.496 4.867 1.00 90.31 102 GLY A C 1
ATOM 761 O O . GLY A 1 102 ? -3.674 1.350 4.839 1.00 90.31 102 GLY A O 1
ATOM 762 N N . THR A 1 103 ? -3.614 3.378 5.798 1.00 93.56 103 THR A N 1
ATOM 763 C CA . THR A 1 103 ? -4.575 3.041 6.859 1.00 93.56 103 THR A CA 1
ATOM 764 C C . THR A 1 103 ? -5.944 2.681 6.291 1.00 93.56 103 THR A C 1
ATOM 766 O O . THR A 1 103 ? -6.547 1.724 6.763 1.00 93.56 103 THR A O 1
ATOM 769 N N . HIS A 1 104 ? -6.420 3.371 5.247 1.00 93.50 104 HIS A N 1
ATOM 770 C CA . HIS A 1 104 ? -7.683 3.020 4.595 1.00 93.50 104 HIS A CA 1
ATOM 771 C C . HIS A 1 104 ? -7.621 1.638 3.935 1.00 93.50 104 HIS A C 1
ATOM 773 O O . HIS A 1 104 ? -8.539 0.845 4.110 1.00 93.50 104 HIS A O 1
ATOM 779 N N . ALA A 1 105 ? -6.528 1.309 3.240 1.00 93.00 105 ALA A N 1
ATOM 780 C CA . ALA A 1 105 ? -6.354 -0.011 2.636 1.00 93.00 105 ALA A CA 1
ATOM 781 C C . ALA A 1 105 ? -6.373 -1.135 3.689 1.00 93.00 105 ALA A C 1
ATOM 783 O O . ALA A 1 105 ? -7.081 -2.128 3.518 1.00 93.00 105 ALA A O 1
ATOM 784 N N . ILE A 1 106 ? -5.659 -0.948 4.805 1.00 92.56 106 ILE A N 1
ATOM 785 C CA . ILE A 1 106 ? -5.659 -1.902 5.923 1.00 92.56 106 ILE A CA 1
ATOM 786 C C . ILE A 1 106 ? -7.051 -1.995 6.557 1.00 92.56 106 ILE A C 1
ATOM 788 O O . ILE A 1 106 ? -7.543 -3.099 6.774 1.00 92.56 106 ILE A O 1
ATOM 792 N N . ALA A 1 107 ? -7.720 -0.864 6.795 1.00 94.00 107 ALA A N 1
ATOM 793 C CA . ALA A 1 107 ?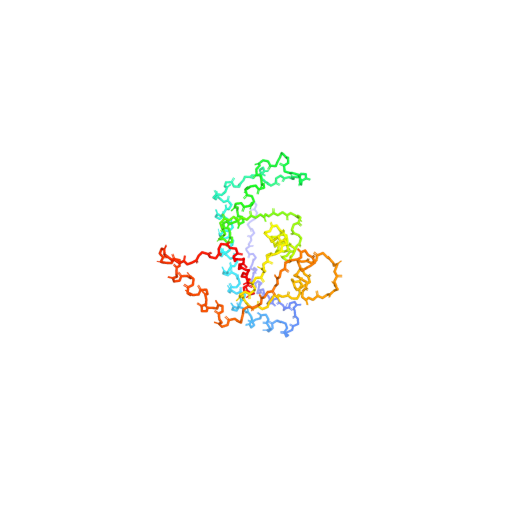 -9.077 -0.838 7.328 1.00 94.00 107 ALA A CA 1
ATOM 794 C C . ALA A 1 107 ? -10.049 -1.609 6.425 1.00 94.00 107 ALA A C 1
ATOM 796 O O . ALA A 1 107 ? -10.753 -2.489 6.912 1.00 94.00 107 ALA A O 1
ATOM 797 N N . CYS A 1 108 ? -10.046 -1.358 5.111 1.00 94.69 108 CYS A N 1
ATOM 798 C CA . CYS A 1 108 ? -10.868 -2.100 4.156 1.00 94.69 108 CYS A CA 1
ATOM 799 C C . CYS A 1 108 ? -10.624 -3.608 4.245 1.00 94.69 108 CYS A C 1
ATOM 801 O O . CYS A 1 108 ? -11.588 -4.368 4.270 1.00 94.69 108 CYS A O 1
ATOM 803 N N . ALA A 1 109 ? -9.363 -4.043 4.327 1.00 93.31 109 ALA A N 1
ATOM 804 C CA . ALA A 1 109 ? -9.031 -5.459 4.465 1.00 93.31 109 ALA A CA 1
ATOM 805 C C . ALA A 1 109 ? -9.582 -6.040 5.778 1.00 93.31 109 ALA A C 1
ATOM 807 O O . ALA A 1 109 ? -10.197 -7.105 5.778 1.00 93.31 109 ALA A O 1
ATOM 808 N N . LEU A 1 110 ? -9.425 -5.320 6.892 1.00 94.50 110 LEU A N 1
ATOM 809 C CA . LEU A 1 110 ? -9.915 -5.761 8.197 1.00 94.50 110 LEU A CA 1
ATOM 810 C C . LEU A 1 110 ? -11.441 -5.840 8.247 1.00 94.50 110 LEU A C 1
ATOM 812 O O . LEU A 1 110 ? -11.971 -6.860 8.674 1.00 94.50 110 LEU A O 1
ATOM 816 N N . PHE A 1 111 ? -12.155 -4.829 7.750 1.00 95.38 111 PHE A N 1
ATOM 817 C CA . PHE A 1 111 ? -13.618 -4.867 7.646 1.00 95.38 111 PHE A CA 1
ATOM 818 C C . PHE A 1 111 ? -14.106 -5.924 6.645 1.00 95.38 111 PHE A C 1
ATOM 820 O O . PHE A 1 111 ? -15.173 -6.512 6.825 1.00 95.38 111 PHE A O 1
ATOM 827 N N . ALA A 1 112 ? -13.329 -6.220 5.600 1.00 94.69 112 ALA A N 1
ATOM 828 C CA . ALA A 1 112 ? -13.655 -7.280 4.654 1.00 94.69 112 ALA A CA 1
ATOM 829 C C . ALA A 1 112 ? -13.467 -8.686 5.245 1.00 94.69 112 ALA A C 1
ATOM 831 O O . ALA A 1 112 ? -14.210 -9.583 4.855 1.00 94.69 112 ALA A O 1
ATOM 832 N N . LEU A 1 113 ? -12.537 -8.887 6.183 1.00 94.19 113 LEU A N 1
ATOM 833 C CA . LEU A 1 113 ? -12.196 -10.208 6.729 1.00 94.19 113 LEU A CA 1
ATOM 834 C C . LEU A 1 113 ? -12.831 -10.504 8.098 1.00 94.19 113 LEU A C 1
ATOM 836 O O . LEU A 1 113 ? -13.251 -11.632 8.349 1.00 94.19 113 LEU A O 1
ATOM 840 N N . LEU A 1 114 ? -12.917 -9.516 8.990 1.00 94.44 114 LEU A N 1
ATOM 841 C CA . LEU A 1 114 ? -13.379 -9.704 10.368 1.00 94.44 114 LEU A CA 1
ATOM 842 C C . LEU A 1 114 ? -14.902 -9.582 10.472 1.00 94.44 114 LEU A C 1
ATOM 844 O O . LEU A 1 114 ? -15.535 -8.770 9.793 1.00 94.44 114 LEU A O 1
ATOM 848 N N . ARG A 1 115 ? -15.509 -10.408 11.327 1.00 94.75 115 ARG A N 1
ATOM 849 C CA . ARG A 1 115 ? -16.959 -10.459 11.570 1.00 94.75 115 ARG A CA 1
ATOM 850 C C . ARG A 1 115 ? -17.254 -10.356 13.069 1.00 94.75 115 ARG A C 1
ATOM 852 O O . ARG A 1 115 ? -16.354 -10.623 13.866 1.00 94.75 115 ARG A O 1
ATOM 859 N N . PRO A 1 116 ? -18.486 -9.989 13.471 1.00 95.00 116 PRO A N 1
ATOM 860 C CA . PRO A 1 116 ? -18.860 -9.960 14.882 1.00 95.00 116 PRO A CA 1
ATOM 861 C C . PRO A 1 116 ? -18.520 -11.279 15.588 1.00 95.00 116 PRO A C 1
ATOM 863 O O . PRO A 1 116 ? -18.840 -12.353 15.081 1.00 95.00 116 PRO A O 1
ATOM 866 N N . GLY A 1 117 ? -17.857 -11.198 16.744 1.00 92.38 117 GLY A N 1
ATOM 867 C CA . GLY A 1 117 ? -17.364 -12.354 17.498 1.00 92.38 117 GLY A CA 1
ATOM 868 C C . GLY A 1 117 ? -15.947 -12.820 17.135 1.00 92.38 117 GLY A C 1
ATOM 869 O O . GLY A 1 117 ? -15.407 -13.666 17.843 1.00 92.38 117 GLY A O 1
ATOM 870 N N . HIS A 1 118 ? -15.321 -12.279 16.082 1.00 94.44 118 HIS A N 1
ATOM 871 C CA . HIS A 1 118 ? -13.907 -12.539 15.779 1.00 94.44 118 HIS A CA 1
ATOM 872 C C . HIS A 1 118 ? -12.978 -11.754 16.721 1.00 94.44 118 HIS A C 1
ATOM 874 O O . HIS A 1 118 ? -13.378 -10.760 17.327 1.00 94.44 118 HIS A O 1
ATOM 880 N N . GLU A 1 119 ? -11.712 -12.168 16.797 1.00 92.19 119 GLU A N 1
ATOM 881 C CA . GLU A 1 119 ? -10.649 -11.460 17.517 1.00 92.19 119 GLU A CA 1
ATOM 882 C C . GLU A 1 119 ? -9.532 -11.046 16.544 1.00 92.19 119 GLU A C 1
ATOM 884 O O . GLU A 1 119 ? -9.018 -11.870 15.790 1.00 92.19 119 GLU A O 1
ATOM 889 N N . LEU A 1 120 ? -9.134 -9.771 16.574 1.00 91.69 120 LEU A N 1
ATOM 890 C CA . LEU A 1 120 ? -7.928 -9.263 15.926 1.00 91.69 120 LEU A CA 1
ATOM 891 C C . LEU A 1 120 ? -6.740 -9.378 16.888 1.00 91.69 120 LEU A C 1
ATOM 893 O O . LEU A 1 120 ? -6.695 -8.697 17.915 1.00 91.69 120 LEU A O 1
ATOM 897 N N . LEU A 1 121 ? -5.760 -10.207 16.527 1.00 88.56 121 LEU A N 1
ATOM 898 C CA . LEU A 1 121 ? -4.550 -10.418 17.317 1.00 88.56 121 LEU A CA 1
ATOM 899 C C . LEU A 1 121 ? -3.357 -9.647 16.734 1.00 88.56 121 LEU A C 1
ATOM 901 O O . LEU A 1 121 ? -2.826 -9.996 15.679 1.00 88.56 121 LEU A O 1
ATOM 905 N N . ALA A 1 122 ? -2.884 -8.629 17.448 1.00 86.56 122 ALA A N 1
ATOM 906 C CA . ALA A 1 122 ? -1.689 -7.880 17.081 1.00 86.56 122 ALA A CA 1
ATOM 907 C C . ALA A 1 122 ? -0.422 -8.599 17.566 1.00 86.56 122 ALA A C 1
ATOM 909 O O . ALA A 1 122 ? -0.050 -8.541 18.739 1.00 86.56 122 ALA A O 1
ATOM 910 N N . VAL A 1 123 ? 0.252 -9.291 16.645 1.00 81.25 123 VAL A N 1
ATOM 911 C CA . VAL A 1 123 ? 1.487 -10.045 16.930 1.00 81.25 123 VAL A CA 1
ATOM 912 C C . VAL A 1 123 ? 2.766 -9.236 16.683 1.00 81.25 123 VAL A C 1
ATOM 914 O O . VAL A 1 123 ? 3.829 -9.591 17.167 1.00 81.25 123 VAL A O 1
ATOM 917 N N . ALA A 1 124 ? 2.710 -8.125 15.952 1.00 77.50 124 ALA A N 1
ATOM 918 C CA . ALA A 1 124 ? 3.896 -7.309 15.661 1.00 77.50 124 ALA A CA 1
ATOM 919 C C . ALA A 1 124 ? 4.173 -6.221 16.725 1.00 77.50 124 ALA A C 1
ATOM 921 O O . ALA A 1 124 ? 5.038 -5.366 16.535 1.00 77.50 124 ALA A O 1
ATOM 922 N N . GLY A 1 125 ? 3.462 -6.260 17.854 1.00 81.25 125 GLY A N 1
ATOM 923 C CA . GLY A 1 125 ? 3.334 -5.136 18.781 1.00 81.25 125 GLY A CA 1
ATOM 924 C C . GLY A 1 125 ? 2.079 -4.306 18.495 1.00 81.25 125 GLY A C 1
ATOM 925 O O . GLY A 1 125 ? 1.282 -4.696 17.637 1.00 81.25 125 GLY A O 1
ATOM 926 N N . PRO A 1 126 ? 1.888 -3.194 19.223 1.00 85.69 126 PRO A N 1
ATOM 927 C CA . PRO A 1 126 ? 0.693 -2.375 19.083 1.00 85.69 126 PRO A CA 1
ATOM 928 C C . PRO A 1 126 ? 0.594 -1.758 17.675 1.00 85.69 126 PRO A C 1
ATOM 930 O O . PRO A 1 126 ? 1.622 -1.481 17.044 1.00 85.69 126 PRO A O 1
ATOM 933 N N . PRO A 1 127 ? -0.631 -1.543 17.165 1.00 89.25 127 PRO A N 1
ATOM 934 C CA . PRO A 1 127 ? -0.882 -0.823 15.929 1.00 89.25 127 PRO A CA 1
ATOM 935 C C . PRO A 1 127 ? -0.409 0.627 16.055 1.00 89.25 127 PRO A C 1
ATOM 937 O O . PRO A 1 127 ? -0.313 1.180 17.147 1.00 89.25 127 PRO A O 1
ATOM 940 N N . TYR A 1 128 ? -0.131 1.260 14.919 1.00 88.44 128 TYR A N 1
ATOM 941 C CA . TYR A 1 128 ? 0.122 2.696 14.892 1.00 88.44 128 TYR A CA 1
ATOM 942 C C . TYR A 1 128 ? -1.181 3.484 15.107 1.00 88.44 128 TYR A C 1
ATOM 944 O O . TYR A 1 128 ? -2.285 3.006 14.845 1.00 88.44 128 TYR A O 1
ATOM 952 N N . ASP A 1 129 ? -1.020 4.727 15.539 1.00 90.38 129 ASP A N 1
ATOM 953 C CA . ASP A 1 129 ? -2.044 5.651 16.025 1.00 90.38 129 ASP A CA 1
ATOM 954 C C . ASP A 1 129 ? -3.343 5.745 15.194 1.00 90.38 129 ASP A C 1
ATOM 956 O O . ASP A 1 129 ? -4.440 5.704 15.744 1.00 90.38 129 ASP A O 1
ATOM 960 N N . THR A 1 130 ? -3.255 5.846 13.868 1.00 91.88 130 THR A N 1
ATOM 961 C CA . THR A 1 130 ? -4.435 5.946 12.992 1.00 91.88 130 THR A CA 1
ATOM 962 C C . THR A 1 130 ? -5.199 4.628 12.863 1.00 91.88 130 THR A C 1
ATOM 964 O O . THR A 1 130 ? -6.392 4.639 12.568 1.00 91.88 130 THR A O 1
ATOM 967 N N . LEU A 1 131 ? -4.549 3.485 13.101 1.00 93.00 131 LEU A N 1
ATOM 968 C CA . LEU A 1 131 ? -5.196 2.173 13.094 1.00 93.00 131 LEU A CA 1
ATOM 969 C C . LEU A 1 131 ? -5.868 1.862 14.445 1.00 93.00 131 LEU A C 1
ATOM 971 O O . LEU A 1 131 ? -6.835 1.104 14.481 1.00 93.00 131 LEU A O 1
ATOM 975 N N . GLU A 1 132 ? -5.434 2.493 15.539 1.00 94.12 132 GLU A N 1
ATOM 976 C CA . GLU A 1 132 ? -6.082 2.378 16.856 1.00 94.12 132 GLU A CA 1
ATOM 977 C C . GLU A 1 132 ? -7.563 2.800 16.826 1.00 94.12 132 GLU A C 1
ATOM 979 O O . GLU A 1 132 ? -8.407 2.170 17.470 1.00 94.12 132 GLU A O 1
ATOM 984 N N . GLU A 1 133 ? -7.886 3.842 16.053 1.00 93.88 133 GLU A N 1
ATOM 985 C CA . GLU A 1 133 ? -9.257 4.342 15.858 1.00 93.88 133 GLU A CA 1
ATOM 986 C C . GLU A 1 133 ? -10.105 3.386 15.014 1.00 93.88 133 GLU A C 1
ATOM 988 O O . GLU A 1 133 ? -11.263 3.131 15.338 1.00 93.88 133 GLU A O 1
ATOM 993 N N . VAL A 1 134 ? -9.513 2.789 13.974 1.00 95.00 134 VAL A N 1
ATOM 994 C CA . VAL A 1 134 ? -10.168 1.760 13.145 1.00 95.00 134 VAL A CA 1
ATOM 995 C C . VAL A 1 134 ? -10.534 0.539 13.992 1.00 95.00 134 VAL A C 1
ATOM 997 O O . VAL A 1 134 ? -11.616 -0.029 13.840 1.00 95.00 134 VAL A O 1
ATOM 1000 N N . ILE A 1 135 ? -9.643 0.137 14.900 1.00 94.88 135 ILE A N 1
ATOM 1001 C CA . ILE A 1 135 ? -9.860 -1.002 15.796 1.00 94.88 135 ILE A CA 1
ATOM 1002 C C . ILE A 1 135 ? -10.874 -0.651 16.895 1.00 94.88 135 ILE A C 1
ATOM 1004 O O . ILE A 1 135 ? -11.688 -1.497 17.261 1.00 94.88 135 ILE A O 1
ATOM 1008 N N . GLY A 1 136 ? -10.865 0.586 17.395 1.00 95.44 136 GLY A N 1
ATOM 1009 C CA . GLY A 1 136 ? -11.717 1.031 18.503 1.00 95.44 136 GLY A CA 1
ATOM 1010 C C . GLY A 1 136 ? -11.053 0.895 19.878 1.00 95.44 136 GLY A C 1
ATOM 1011 O O . GLY A 1 136 ? -11.737 0.725 20.892 1.00 95.44 136 GLY A O 1
ATOM 1012 N N . ILE A 1 137 ? -9.716 0.936 19.926 1.00 92.44 137 ILE A N 1
ATOM 1013 C CA . ILE A 1 137 ? -8.951 1.032 21.185 1.00 92.44 137 ILE A CA 1
ATOM 1014 C C . ILE A 1 137 ? -8.645 2.482 21.569 1.00 92.44 137 ILE A C 1
ATOM 1016 O O . ILE A 1 137 ? -8.475 2.771 22.753 1.00 92.44 137 ILE A O 1
ATOM 1020 N N . ARG A 1 138 ? -8.657 3.397 20.592 1.00 90.69 138 ARG A N 1
ATOM 1021 C CA . ARG A 1 138 ? -8.595 4.849 20.788 1.00 90.69 138 ARG A CA 1
ATOM 1022 C C . ARG A 1 138 ? -9.832 5.515 20.185 1.00 90.69 138 ARG A C 1
ATOM 1024 O O . ARG A 1 138 ? -10.357 5.047 19.182 1.00 90.69 138 ARG A O 1
ATOM 1031 N N . GLY A 1 139 ? -10.257 6.637 20.766 1.00 82.94 139 GLY A N 1
ATOM 1032 C CA . GLY A 1 139 ? -11.341 7.470 20.241 1.00 82.94 139 GLY A CA 1
ATOM 1033 C C . GLY A 1 139 ? -12.672 7.273 20.965 1.00 82.94 139 GLY A C 1
ATOM 1034 O O . GLY A 1 139 ? -12.738 6.687 22.047 1.00 82.94 139 GLY A O 1
ATOM 1035 N N . SER A 1 140 ? -13.735 7.832 20.389 1.00 83.56 140 SER A N 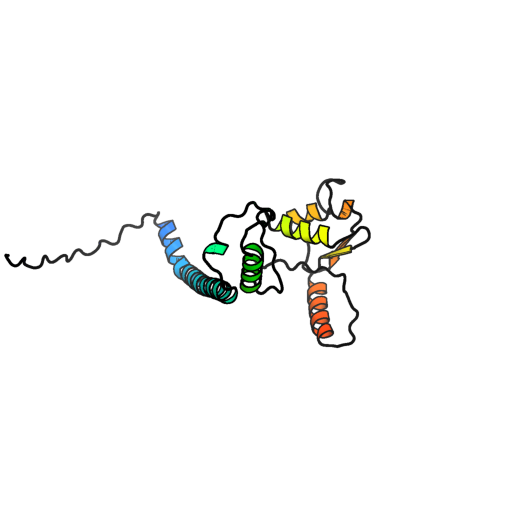1
ATOM 1036 C CA . SER A 1 140 ? -15.098 7.734 20.919 1.00 83.56 140 SER A CA 1
ATOM 1037 C C . SER A 1 140 ? -15.766 6.425 20.498 1.00 83.56 140 SER A C 1
ATOM 1039 O O . SER A 1 140 ? -15.515 5.917 19.411 1.00 83.56 140 SER A O 1
ATOM 1041 N N . ALA A 1 141 ? -16.648 5.894 21.346 1.00 83.50 141 ALA A N 1
ATOM 1042 C CA . ALA A 1 141 ? -17.489 4.755 20.982 1.00 83.50 141 ALA A CA 1
ATOM 1043 C C . ALA A 1 141 ? -18.483 5.125 19.864 1.00 83.50 141 ALA A C 1
ATOM 1045 O O . ALA A 1 141 ? -18.892 6.285 19.765 1.00 83.50 141 ALA A O 1
ATOM 1046 N N . ASN A 1 142 ? -18.933 4.127 19.094 1.00 86.12 142 ASN A N 1
ATOM 1047 C CA . ASN A 1 142 ? -19.924 4.257 18.018 1.00 86.12 142 ASN A CA 1
ATOM 1048 C C . ASN A 1 142 ? -19.471 5.109 16.817 1.00 86.12 142 ASN A C 1
ATOM 1050 O O . ASN A 1 142 ? -20.285 5.803 16.206 1.00 86.12 142 ASN A O 1
ATOM 1054 N N . VAL A 1 143 ? -18.187 5.049 16.457 1.00 90.06 143 VAL A N 1
ATOM 1055 C CA . VAL A 1 143 ? -17.647 5.682 15.233 1.00 90.06 143 VAL A CA 1
ATOM 1056 C C . VAL A 1 143 ? -17.581 4.715 14.044 1.00 90.06 143 VAL A C 1
ATOM 1058 O O . VAL A 1 143 ? -17.120 5.089 12.969 1.00 90.06 143 VAL A O 1
ATOM 1061 N N . GLY A 1 144 ? -18.051 3.477 14.223 1.00 93.81 144 GLY A N 1
ATOM 1062 C CA . GLY A 1 144 ? -17.969 2.424 13.210 1.00 93.81 144 GLY A CA 1
ATOM 1063 C C . GLY A 1 144 ? -16.640 1.673 13.255 1.00 93.81 144 GLY A C 1
ATOM 1064 O O . GLY A 1 144 ? -16.172 1.199 12.224 1.00 93.81 144 GLY A O 1
ATOM 1065 N N . SER A 1 145 ? -16.022 1.583 14.434 1.00 96.19 145 SER A N 1
ATOM 1066 C CA . SER A 1 145 ? -14.796 0.813 14.656 1.00 96.19 145 SER A CA 1
ATOM 1067 C C . SER A 1 145 ? -15.062 -0.696 14.649 1.00 96.19 145 SER A C 1
ATOM 1069 O O . SER A 1 145 ? -16.187 -1.138 14.880 1.00 96.19 145 SER A O 1
ATOM 1071 N N . LEU A 1 146 ? -14.027 -1.517 14.454 1.00 95.94 146 LEU A N 1
ATOM 1072 C CA . LEU A 1 146 ? -14.144 -2.981 14.545 1.00 95.94 146 LEU A CA 1
ATOM 1073 C C . LEU A 1 146 ? -14.759 -3.426 15.885 1.00 95.94 146 LEU A C 1
ATOM 1075 O O . LEU A 1 146 ? -15.607 -4.320 15.910 1.00 95.94 146 LEU A O 1
ATOM 1079 N N . LYS A 1 147 ? -14.402 -2.757 16.987 1.00 95.31 147 LYS A N 1
ATOM 1080 C CA . LYS A 1 147 ? -14.985 -3.003 18.310 1.00 95.31 147 LYS A CA 1
ATOM 1081 C C . LYS A 1 147 ? -16.485 -2.699 18.373 1.00 95.31 147 LYS A C 1
ATOM 1083 O O . LYS A 1 147 ? -17.213 -3.462 19.004 1.00 95.31 147 LYS A O 1
ATOM 1088 N N . ASP A 1 148 ? -16.960 -1.653 17.689 1.00 96.19 148 ASP A N 1
ATOM 1089 C CA . ASP A 1 148 ? -18.400 -1.354 17.578 1.00 96.19 148 ASP A CA 1
ATOM 1090 C C . ASP A 1 148 ? -19.150 -2.476 16.831 1.00 96.19 148 ASP A C 1
ATOM 1092 O O . ASP A 1 148 ? -20.303 -2.772 17.140 1.00 96.19 148 ASP A O 1
ATOM 1096 N N . PHE A 1 149 ? -18.477 -3.164 15.899 1.00 94.88 149 PHE A N 1
ATOM 1097 C CA . PHE A 1 149 ? -18.989 -4.362 15.219 1.00 94.88 149 PHE A CA 1
ATOM 1098 C C . PHE A 1 149 ? -18.794 -5.664 16.018 1.00 94.88 149 PHE A C 1
ATOM 1100 O O . PHE A 1 149 ? -19.016 -6.750 15.485 1.00 94.88 149 PHE A O 1
ATOM 1107 N N . GLY A 1 150 ? -18.396 -5.596 17.291 1.00 94.62 150 GLY A N 1
ATOM 1108 C CA . GLY A 1 150 ? -18.231 -6.773 18.147 1.00 94.62 150 GLY A CA 1
ATOM 1109 C C . GLY A 1 150 ? -16.989 -7.609 17.833 1.00 94.62 150 GLY A C 1
ATOM 1110 O O . GLY A 1 150 ? -16.968 -8.800 18.143 1.00 94.62 150 GLY A O 1
ATOM 1111 N N . VAL A 1 151 ? -15.970 -7.016 17.207 1.00 94.12 151 VAL A N 1
ATOM 1112 C CA . VAL A 1 151 ? -14.656 -7.642 17.019 1.00 94.12 151 VAL A CA 1
ATOM 1113 C C . VAL A 1 151 ? -13.785 -7.342 18.239 1.00 94.12 151 VAL A C 1
ATOM 1115 O O . VAL A 1 151 ? -13.565 -6.183 18.594 1.00 94.12 151 VAL A O 1
ATOM 1118 N N . ALA A 1 152 ? -13.286 -8.387 18.895 1.00 93.69 152 ALA A N 1
ATOM 1119 C CA . ALA A 1 152 ? -12.346 -8.255 20.000 1.00 93.69 152 ALA A CA 1
ATOM 1120 C C . ALA A 1 152 ? -10.943 -7.906 19.486 1.00 93.69 152 ALA A C 1
ATOM 1122 O O . ALA A 1 152 ? -10.591 -8.201 18.347 1.00 93.69 152 ALA A O 1
ATOM 1123 N N . TYR A 1 153 ? -10.120 -7.302 20.336 1.00 93.00 153 TYR A N 1
ATOM 1124 C CA . TYR A 1 153 ? -8.734 -6.984 20.016 1.00 93.00 153 TYR A CA 1
ATOM 1125 C C . TYR A 1 153 ? -7.822 -7.390 21.166 1.00 93.00 153 TYR A C 1
ATOM 1127 O O . TYR A 1 153 ? -8.137 -7.128 22.331 1.00 93.00 153 TYR A O 1
ATOM 1135 N N . ARG A 1 154 ? -6.680 -7.995 20.832 1.00 89.19 154 ARG A N 1
ATOM 1136 C CA . ARG A 1 154 ? -5.654 -8.383 21.798 1.00 89.19 154 ARG A CA 1
ATOM 1137 C C . ARG A 1 154 ? -4.257 -8.215 21.219 1.00 89.19 154 ARG A C 1
ATOM 1139 O O . ARG A 1 154 ? -4.014 -8.471 20.045 1.00 89.19 154 ARG A O 1
ATOM 1146 N N . GLU A 1 155 ? -3.324 -7.840 22.083 1.00 87.31 155 GLU A N 1
ATOM 1147 C CA . GLU A 1 155 ? -1.903 -7.714 21.764 1.00 87.31 155 GLU A CA 1
ATOM 1148 C C . GLU A 1 155 ? -1.124 -8.910 22.292 1.00 87.31 155 GLU A C 1
ATOM 1150 O O . GLU A 1 155 ? -1.338 -9.360 23.421 1.00 87.31 155 GLU A O 1
ATOM 1155 N N . VAL A 1 156 ? -0.178 -9.399 21.492 1.00 79.62 156 VAL A N 1
ATOM 1156 C CA . VAL A 1 156 ? 0.845 -10.339 21.949 1.00 79.62 156 VAL A CA 1
ATOM 1157 C C . VAL A 1 156 ? 2.141 -9.560 22.168 1.00 79.62 156 VAL A C 1
ATOM 1159 O O . VAL A 1 156 ? 2.597 -8.876 21.249 1.00 79.62 156 VAL A O 1
ATOM 1162 N N . PRO A 1 157 ? 2.785 -9.675 23.345 1.00 74.94 157 PRO A N 1
ATOM 1163 C CA . PRO A 1 157 ? 4.092 -9.071 23.566 1.00 74.94 157 PRO A CA 1
ATOM 1164 C C . PRO A 1 157 ? 5.085 -9.491 22.473 1.00 74.94 157 PRO A C 1
ATOM 1166 O O . PRO A 1 157 ? 5.221 -10.681 22.183 1.00 74.94 157 PRO A O 1
ATOM 1169 N N . GLN A 1 158 ? 5.811 -8.530 21.893 1.00 68.31 158 GLN A N 1
ATOM 1170 C CA . GLN A 1 158 ? 6.675 -8.738 20.716 1.00 68.31 158 GLN A CA 1
ATOM 1171 C C . GLN A 1 158 ? 7.641 -9.926 20.855 1.00 68.31 158 GLN A C 1
ATOM 1173 O O . GLN A 1 158 ? 7.861 -10.672 19.900 1.00 68.31 158 GLN A O 1
ATOM 1178 N N . MET A 1 159 ? 8.194 -10.138 22.054 1.00 62.34 159 MET A N 1
ATOM 1179 C CA . MET A 1 159 ? 9.115 -11.248 22.315 1.00 62.34 159 MET A CA 1
ATOM 1180 C C . MET A 1 159 ? 8.436 -12.618 22.180 1.00 62.34 159 MET A C 1
ATOM 1182 O O . MET A 1 159 ? 9.022 -13.547 21.631 1.00 62.34 159 MET A O 1
ATOM 1186 N N . VAL A 1 160 ? 7.181 -12.734 22.620 1.00 60.69 160 VAL A N 1
ATOM 1187 C CA . VAL A 1 160 ? 6.383 -13.961 22.487 1.00 60.69 160 VAL A CA 1
ATOM 1188 C C . VAL A 1 160 ? 5.992 -14.180 21.028 1.00 60.69 160 VAL A C 1
ATOM 1190 O O . VAL A 1 160 ? 6.013 -15.310 20.551 1.00 60.69 160 VAL A O 1
ATOM 1193 N N . ALA A 1 161 ? 5.696 -13.111 20.292 1.00 62.28 161 ALA A N 1
ATOM 1194 C CA . ALA A 1 161 ? 5.294 -13.208 18.898 1.00 62.28 161 ALA A CA 1
ATOM 1195 C C . ALA A 1 161 ? 6.430 -13.588 17.944 1.00 62.28 161 ALA A C 1
ATOM 1197 O O . ALA A 1 161 ? 6.194 -14.358 17.019 1.00 62.28 161 ALA A O 1
ATOM 1198 N N . LEU A 1 162 ? 7.659 -13.102 18.160 1.00 65.38 162 LEU A N 1
ATOM 1199 C CA . LEU A 1 162 ? 8.805 -13.525 17.350 1.00 65.38 162 LEU A CA 1
ATOM 1200 C C . LEU A 1 162 ? 9.084 -15.022 17.538 1.00 65.38 162 LEU A C 1
ATOM 1202 O O . LEU A 1 162 ? 9.313 -15.732 16.562 1.00 65.38 162 LEU A O 1
ATOM 1206 N N . ILE A 1 163 ? 9.004 -15.508 18.782 1.00 68.75 163 ILE A N 1
ATOM 1207 C CA . ILE A 1 163 ? 9.116 -16.938 19.095 1.00 68.75 163 ILE A CA 1
ATOM 1208 C C . ILE A 1 163 ? 7.949 -17.704 18.466 1.00 68.75 163 ILE A C 1
ATOM 1210 O O . ILE A 1 163 ? 8.181 -18.711 17.812 1.00 68.75 163 ILE A O 1
ATOM 1214 N N . GLY A 1 164 ? 6.713 -17.221 18.604 1.00 65.75 164 GLY A N 1
ATOM 1215 C CA . GLY A 1 164 ? 5.523 -17.840 18.020 1.00 65.75 164 GLY A CA 1
ATOM 1216 C C . GLY A 1 164 ? 5.570 -17.920 16.492 1.00 65.75 164 GLY A C 1
ATOM 1217 O O . GLY A 1 164 ? 5.296 -18.977 15.940 1.00 65.75 164 GLY A O 1
ATOM 1218 N N . MET A 1 165 ? 5.989 -16.854 15.803 1.00 67.06 165 MET A N 1
ATOM 1219 C CA . MET A 1 165 ? 6.183 -16.845 14.346 1.00 67.06 165 MET A CA 1
ATOM 1220 C C . MET A 1 165 ? 7.319 -17.769 13.919 1.00 67.06 165 MET A C 1
ATOM 1222 O O . MET A 1 165 ? 7.176 -18.480 12.931 1.00 67.06 165 MET A O 1
ATOM 1226 N N . LEU A 1 166 ? 8.428 -17.797 14.662 1.00 68.81 166 LEU A N 1
ATOM 1227 C CA . LEU A 1 166 ? 9.512 -18.740 14.401 1.00 68.81 166 LEU A CA 1
ATOM 1228 C C . LEU A 1 166 ? 9.031 -20.184 14.581 1.00 68.81 166 LEU A C 1
ATOM 1230 O O . LEU A 1 166 ? 9.303 -21.025 13.733 1.00 68.81 166 LEU A O 1
ATOM 1234 N N . LEU A 1 167 ? 8.282 -20.467 15.649 1.00 66.94 167 LEU A N 1
ATOM 1235 C CA . LEU A 1 167 ? 7.685 -21.776 15.889 1.00 66.94 167 LEU A CA 1
ATOM 1236 C C . LEU A 1 167 ? 6.674 -22.134 14.803 1.00 66.94 167 LEU A C 1
ATOM 1238 O O . LEU A 1 167 ? 6.706 -23.269 14.355 1.00 66.94 167 LEU A O 1
ATOM 1242 N N . GLN A 1 168 ? 5.847 -21.196 14.333 1.00 65.06 168 GLN A N 1
ATOM 1243 C CA . GLN A 1 168 ? 4.926 -21.425 13.220 1.00 65.06 168 GLN A CA 1
ATOM 1244 C C . GLN A 1 168 ? 5.686 -21.706 11.927 1.00 65.06 168 GLN A C 1
ATOM 1246 O O . GLN A 1 168 ? 5.390 -22.697 11.287 1.00 65.06 168 GLN A O 1
ATOM 1251 N N . MET A 1 169 ? 6.723 -20.936 11.582 1.00 67.19 169 MET A N 1
ATOM 1252 C CA . MET A 1 169 ? 7.575 -21.234 10.423 1.00 67.19 169 MET A CA 1
ATOM 1253 C C . MET A 1 169 ? 8.207 -22.630 10.530 1.00 67.19 169 MET A C 1
ATOM 1255 O O . MET A 1 169 ? 8.239 -23.373 9.553 1.00 67.19 169 MET A O 1
ATOM 1259 N N . LEU A 1 170 ? 8.680 -23.009 11.722 1.00 67.62 170 LEU A N 1
ATOM 1260 C CA . LEU A 1 170 ? 9.196 -24.352 12.010 1.00 67.62 170 LEU A CA 1
ATOM 1261 C C . LEU A 1 170 ? 8.099 -25.428 12.009 1.00 67.62 170 LEU A C 1
ATOM 1263 O O . LEU A 1 170 ? 8.396 -26.606 11.807 1.00 67.62 170 LEU A O 1
ATOM 1267 N N . SER A 1 171 ? 6.852 -25.047 12.271 1.00 64.25 171 SER A N 1
ATOM 1268 C CA . SER A 1 171 ? 5.701 -25.937 12.306 1.00 64.25 171 SER A CA 1
ATOM 1269 C C . SER A 1 171 ? 5.064 -26.099 10.935 1.00 64.25 171 SER A C 1
ATOM 1271 O O . SER A 1 171 ? 4.648 -27.200 10.652 1.00 64.25 171 SER A O 1
ATOM 1273 N N . ASP A 1 172 ? 5.054 -25.092 10.063 1.00 64.75 172 ASP A N 1
ATOM 1274 C CA . ASP A 1 172 ? 4.649 -25.195 8.652 1.00 64.75 172 ASP A CA 1
ATOM 1275 C C . ASP A 1 172 ? 5.648 -26.052 7.854 1.00 64.75 172 ASP A C 1
ATOM 1277 O O . ASP A 1 172 ? 5.298 -26.690 6.864 1.00 64.75 172 ASP A O 1
ATOM 1281 N N . LEU A 1 173 ? 6.896 -26.137 8.333 1.00 67.50 173 LEU A N 1
ATOM 1282 C CA . LEU A 1 173 ? 7.880 -27.141 7.913 1.00 67.50 173 LEU A CA 1
ATOM 1283 C C . LEU A 1 173 ? 7.531 -28.572 8.389 1.00 67.50 173 LEU A C 1
ATOM 1285 O O . LEU A 1 173 ? 8.195 -29.520 7.968 1.00 67.50 173 LEU A O 1
ATOM 1289 N N . ARG A 1 174 ? 6.513 -28.756 9.245 1.00 56.78 174 ARG A N 1
ATOM 1290 C CA . ARG A 1 174 ? 6.012 -30.057 9.719 1.00 56.78 174 ARG A CA 1
ATOM 1291 C C . ARG A 1 174 ? 4.529 -30.276 9.355 1.00 56.78 174 ARG A C 1
ATOM 1293 O O . ARG A 1 174 ? 3.684 -29.425 9.593 1.00 56.78 174 ARG A O 1
ATOM 1300 N N . PRO A 1 175 ? 4.160 -31.444 8.810 1.00 55.78 175 PRO A N 1
ATOM 1301 C CA . PRO A 1 175 ? 2.806 -31.672 8.300 1.00 55.78 175 PRO A CA 1
ATOM 1302 C C . PRO A 1 175 ? 1.676 -31.762 9.355 1.00 55.78 175 PRO A C 1
ATOM 1304 O O . PRO A 1 175 ? 0.522 -31.891 8.957 1.00 55.78 175 PRO A O 1
ATOM 1307 N N . ASP A 1 176 ? 1.946 -31.703 10.666 1.00 56.03 176 ASP A N 1
ATOM 1308 C CA . ASP A 1 176 ? 0.980 -31.986 11.748 1.00 56.03 176 ASP A CA 1
ATOM 1309 C C . ASP A 1 176 ? 0.699 -30.817 12.726 1.00 56.03 176 ASP A C 1
ATOM 1311 O O . ASP A 1 176 ? 0.185 -31.019 13.828 1.00 56.03 176 ASP A O 1
ATOM 1315 N N . ALA A 1 177 ? 0.985 -29.575 12.329 1.00 49.03 177 ALA A N 1
ATOM 1316 C CA . ALA A 1 177 ? 0.749 -28.375 13.139 1.00 49.03 177 ALA A CA 1
ATOM 1317 C C . ALA A 1 177 ? -0.747 -28.019 13.340 1.00 49.03 177 ALA A C 1
ATOM 1319 O O . ALA A 1 177 ? -1.536 -28.144 12.398 1.00 49.03 177 ALA A O 1
ATOM 1320 N N . PRO A 1 178 ? -1.164 -27.476 14.507 1.00 44.25 178 PRO A N 1
ATOM 1321 C CA . PRO A 1 178 ? -2.494 -26.888 14.660 1.00 44.25 178 PRO A CA 1
ATOM 1322 C C . PRO A 1 178 ? -2.684 -25.679 13.726 1.00 44.25 178 PRO A C 1
ATOM 1324 O O . PRO A 1 178 ? -1.828 -24.807 13.601 1.00 44.25 178 PRO A O 1
ATOM 1327 N N . SER A 1 179 ? -3.840 -25.642 13.064 1.00 44.88 179 SER A N 1
ATOM 1328 C CA . SER A 1 179 ? -4.176 -24.692 11.999 1.00 44.88 179 SER A CA 1
ATOM 1329 C C . SER A 1 179 ? -4.773 -23.395 12.563 1.00 44.88 179 SER A C 1
ATOM 1331 O O . SER A 1 179 ? -5.959 -23.353 12.888 1.00 44.88 179 SER A O 1
ATOM 1333 N N . TYR A 1 180 ? -3.998 -22.311 12.589 1.00 48.94 180 TYR A N 1
ATOM 1334 C CA . TYR A 1 180 ? -4.477 -20.957 12.913 1.00 48.94 180 TYR A CA 1
ATOM 1335 C C . TYR A 1 180 ? -5.036 -20.224 11.680 1.00 48.94 180 TYR A C 1
ATOM 1337 O O . TYR A 1 180 ? -4.594 -19.127 11.347 1.00 48.94 180 TYR A O 1
ATOM 1345 N N . LYS A 1 181 ? -6.007 -20.831 10.983 1.00 43.38 181 LYS A N 1
ATOM 1346 C CA . LYS A 1 181 ? -6.571 -20.303 9.719 1.00 43.38 181 LYS A CA 1
ATOM 1347 C C . LYS A 1 181 ? -7.148 -18.887 9.817 1.00 43.38 181 LYS A C 1
ATOM 1349 O O . LYS A 1 181 ? -7.188 -18.195 8.807 1.00 43.38 181 LYS A O 1
ATOM 1354 N N . ASP A 1 182 ? -7.530 -18.456 11.015 1.00 41.22 182 ASP A N 1
ATOM 1355 C CA . ASP A 1 182 ? -8.183 -17.163 11.240 1.00 41.22 182 ASP A CA 1
ATOM 1356 C C . ASP A 1 182 ? -7.217 -16.072 11.742 1.00 41.22 182 ASP A C 1
ATOM 1358 O O . ASP A 1 182 ? -7.635 -14.947 12.019 1.00 41.22 182 ASP A O 1
ATOM 1362 N N . LEU A 1 183 ? -5.915 -16.372 11.872 1.00 44.41 183 LEU A N 1
ATOM 1363 C CA . LEU A 1 183 ? -4.930 -15.400 12.342 1.00 44.41 183 LEU A CA 1
ATOM 1364 C C . LEU A 1 183 ? -4.530 -14.429 11.220 1.00 44.41 183 LEU A C 1
ATOM 1366 O O . LEU A 1 183 ? -3.725 -14.750 10.347 1.00 44.41 183 LEU A O 1
ATOM 1370 N N . VAL A 1 184 ? -5.029 -13.196 11.294 1.00 51.28 184 VAL A N 1
ATOM 1371 C CA . VAL A 1 184 ? -4.596 -12.097 10.419 1.00 51.28 184 VAL A CA 1
ATOM 1372 C C . VAL A 1 184 ? -3.351 -11.432 11.011 1.00 51.28 184 VAL A C 1
ATOM 1374 O O . VAL A 1 184 ? -3.440 -10.623 11.932 1.00 51.28 184 VAL A O 1
ATOM 1377 N N . VAL A 1 185 ? -2.170 -11.757 10.476 1.00 52.69 185 VAL A N 1
ATOM 1378 C CA . VAL A 1 185 ? -0.912 -11.084 10.841 1.00 52.69 185 VAL A CA 1
ATOM 1379 C C . VAL A 1 185 ? -0.691 -9.869 9.944 1.00 52.69 185 VAL A C 1
ATOM 1381 O O . VAL A 1 185 ? -0.299 -10.001 8.786 1.00 52.69 185 VAL A O 1
ATOM 1384 N N . ILE A 1 186 ? -0.867 -8.667 10.493 1.00 53.06 186 ILE A N 1
ATOM 1385 C CA . ILE A 1 186 ? -0.430 -7.434 9.829 1.00 53.06 186 ILE A CA 1
ATOM 1386 C C . ILE A 1 186 ? 1.062 -7.245 10.126 1.00 53.06 186 ILE A C 1
ATOM 1388 O O . ILE A 1 186 ? 1.442 -6.909 11.249 1.00 53.06 186 ILE A O 1
ATOM 1392 N N . ARG A 1 187 ? 1.933 -7.460 9.133 1.00 43.56 187 ARG A N 1
ATOM 1393 C CA . ARG A 1 187 ? 3.332 -7.017 9.236 1.00 43.56 187 ARG A CA 1
ATOM 1394 C C . ARG A 1 187 ? 3.385 -5.523 8.943 1.00 43.56 187 ARG A C 1
ATOM 1396 O O . ARG A 1 187 ? 3.050 -5.104 7.839 1.00 43.56 187 ARG A O 1
ATOM 1403 N N . GLY A 1 188 ? 3.850 -4.729 9.903 1.00 35.47 188 GLY A N 1
ATOM 1404 C CA . GLY A 1 188 ? 4.311 -3.379 9.595 1.00 35.47 188 GLY A CA 1
ATOM 1405 C C . GLY A 1 188 ? 5.492 -3.464 8.627 1.00 35.47 188 GLY A C 1
ATOM 1406 O O . GLY A 1 188 ? 6.443 -4.209 8.880 1.00 35.47 188 GLY A O 1
ATOM 1407 N N . ALA A 1 189 ? 5.438 -2.733 7.514 1.00 33.56 189 ALA A N 1
ATOM 1408 C CA . ALA A 1 189 ? 6.636 -2.490 6.722 1.00 33.56 189 ALA A CA 1
ATOM 1409 C C . ALA A 1 189 ? 7.624 -1.727 7.616 1.00 33.56 189 ALA A C 1
ATOM 1411 O O . ALA A 1 189 ? 7.255 -0.716 8.217 1.00 33.56 189 ALA A O 1
ATOM 1412 N N . ARG A 1 190 ? 8.860 -2.220 7.753 1.00 28.27 190 ARG A N 1
ATOM 1413 C CA . ARG A 1 190 ? 9.921 -1.383 8.325 1.00 28.27 190 ARG A CA 1
ATOM 1414 C C . ARG A 1 190 ? 10.076 -0.169 7.406 1.00 28.27 190 ARG A C 1
ATOM 1416 O O . ARG A 1 190 ? 10.146 -0.356 6.192 1.00 28.27 190 ARG A O 1
ATOM 1423 N N . ALA A 1 191 ? 10.066 1.022 8.003 1.00 32.06 191 ALA A N 1
ATOM 1424 C CA . ALA A 1 191 ? 10.461 2.261 7.339 1.00 32.06 191 ALA A CA 1
ATOM 1425 C C . ALA A 1 191 ? 11.888 2.152 6.783 1.00 32.06 191 ALA A C 1
ATOM 1427 O O . ALA A 1 191 ? 12.709 1.448 7.423 1.00 32.06 191 ALA A O 1
#

Organism: Oryza sativa subsp. japonica (NCBI:txid39947)

Foldseek 3Di:
DDDDDDDPPPPPPPPPDPPDDPVVVVVVVVCVVVVVVVVVVVVVLVVQLVVLCVVLVPDPLLVDDDPQPPPPNVCNQVSVFSSVCSSVVHPTGGDGPVCVDPLSVVLVVCVVQDAAPAEAEAQQFDDDDSNCVQQVVDDDPPPNHVVNRNYHYDYDDNVVSVVVVVVVVVCVVPPDDDDPPSHDYDDDDDD